Protein AF-A0A958H7D9-F1 (afdb_monomer)

Radius of gyration: 21.21 Å; Cα contacts (8 Å, |Δi|>4): 327; chains: 1; bounding box: 62×40×64 Å

Secondary structure (DSSP, 8-state):
------GGGS-S-----------------SSEEEEEE-PPPBTTB---HHHHHHTTS-TT---SS-EE-HHHHHHHHHHHHHTTTEEEEEEETTEEEEEEETTPPPEEEEEEE-SSEEEEEEEETTT--EEEEEEEE-GGGGG-SSHHHHHHHHHHSTTHHHHHHHHHHHHHHHHHHHHHHHTT--GGGEEEEEEEE-HHHHHHHTT---GGGGS--

Sequence (217 aa):
VRVHIPRESLLIGQRLQVEGDDGELQVDPLVRAFEVVVPPPALSDPRADLARVVAGLPETVQVGQVHAEPAVLDQLSPLARAENWRITTFFRREELVGVAPAGSHPLGYAVDLGTTKVAGYLVDLSTGGELARGGVLNAQIGYGEDVISRLAYAHRNPDGRRHLARMIQESLNELLGELVAEAGATRSQVVDVCIVGNTAMTHLLLELPIRQLAVAP

Mean predicted aligned error: 7.37 Å

Nearest PDB structures (foldseek):
  3zyy-assembly1_X  TM=7.169E-01  e=1.235E-17  Carboxydothermus hydrogenoformans
  4c1n-assembly2_K  TM=7.114E-01  e=2.627E-17  Carboxydothermus hydrogenoformans
  4iz9-assembly1_A-2  TM=6.223E-01  e=9.454E-03  Mycobacterium avium 104
  4ijn-assembly1_B  TM=5.703E-01  e=1.142E-02  Mycolicibacterium smegmatis MC2 155
  3vf6-assembly1_A  TM=5.398E-01  e=5.499E-02  Homo sapiens

Structure (mmCIF, N/CA/C/O backbone):
data_AF-A0A958H7D9-F1
#
_entry.id   AF-A0A958H7D9-F1
#
loop_
_atom_site.group_PDB
_atom_site.id
_atom_site.type_symbol
_atom_site.label_atom_id
_atom_site.label_alt_id
_atom_site.label_comp_id
_atom_site.label_asym_id
_atom_site.label_entity_id
_atom_site.label_seq_id
_atom_site.pdbx_PDB_ins_code
_atom_site.Cartn_x
_atom_site.Cartn_y
_atom_site.Cartn_z
_atom_site.occupancy
_atom_site.B_iso_or_equiv
_atom_site.auth_seq_id
_atom_site.auth_comp_id
_atom_site.auth_asym_id
_atom_site.auth_atom_id
_atom_site.pdbx_PDB_model_num
ATOM 1 N N . VAL A 1 1 ? 36.143 5.658 -16.796 1.00 41.28 1 VAL A N 1
ATOM 2 C CA . VAL A 1 1 ? 36.038 6.354 -15.492 1.00 41.28 1 VAL A CA 1
ATOM 3 C C . VAL A 1 1 ? 34.602 6.200 -15.016 1.00 41.28 1 VAL A C 1
ATOM 5 O O . VAL A 1 1 ? 33.713 6.623 -15.740 1.00 41.28 1 VAL A O 1
ATOM 8 N N . ARG A 1 2 ? 34.354 5.500 -13.902 1.00 32.97 2 ARG A N 1
ATOM 9 C CA . ARG A 1 2 ? 33.021 5.447 -13.275 1.00 32.97 2 ARG A CA 1
ATOM 10 C C . ARG A 1 2 ? 32.961 6.587 -12.267 1.00 32.97 2 ARG A C 1
ATOM 12 O O . ARG A 1 2 ? 33.801 6.633 -11.376 1.00 32.97 2 ARG A O 1
ATOM 19 N N . VAL A 1 3 ? 32.026 7.510 -12.450 1.00 46.16 3 VAL A N 1
ATOM 20 C CA . VAL A 1 3 ? 31.806 8.632 -11.534 1.00 46.16 3 VAL A CA 1
ATOM 21 C C . VAL A 1 3 ? 30.598 8.284 -10.675 1.00 46.16 3 VAL A C 1
ATOM 23 O O . VAL A 1 3 ? 29.532 7.987 -11.204 1.00 46.16 3 VAL A O 1
ATOM 26 N N . HIS A 1 4 ? 30.788 8.268 -9.359 1.00 51.56 4 HIS A N 1
ATOM 27 C CA . HIS A 1 4 ? 29.717 8.094 -8.386 1.00 51.56 4 HIS A CA 1
ATOM 28 C C . HIS A 1 4 ? 29.173 9.478 -8.027 1.00 51.56 4 HIS A C 1
ATOM 30 O O . HIS A 1 4 ? 29.913 10.293 -7.477 1.00 51.56 4 HIS A O 1
ATOM 36 N N . ILE A 1 5 ? 27.911 9.749 -8.359 1.00 52.56 5 ILE A N 1
ATOM 37 C CA . ILE A 1 5 ? 27.235 10.999 -7.995 1.00 52.56 5 ILE A CA 1
ATOM 38 C C . ILE A 1 5 ? 26.446 10.744 -6.700 1.00 52.56 5 ILE A C 1
ATOM 40 O O . ILE A 1 5 ? 25.560 9.889 -6.712 1.00 52.56 5 ILE A O 1
ATOM 44 N N . PRO A 1 6 ? 26.767 11.430 -5.587 1.00 54.50 6 PRO A N 1
ATOM 45 C CA . PRO A 1 6 ? 26.020 11.322 -4.334 1.00 54.50 6 PRO A CA 1
ATOM 46 C C . PRO A 1 6 ? 24.558 11.755 -4.508 1.00 54.50 6 PRO A C 1
ATOM 48 O O . PRO A 1 6 ? 24.280 12.688 -5.267 1.00 54.50 6 PRO A O 1
ATOM 51 N N . ARG A 1 7 ? 23.625 11.113 -3.790 1.00 49.75 7 ARG A N 1
ATOM 52 C CA . ARG A 1 7 ? 22.180 11.423 -3.854 1.00 49.75 7 ARG A CA 1
ATOM 53 C C . ARG A 1 7 ? 21.901 12.900 -3.549 1.00 49.75 7 ARG A C 1
ATOM 55 O O . ARG A 1 7 ? 21.028 13.485 -4.178 1.00 49.75 7 ARG A O 1
ATOM 62 N N . GLU A 1 8 ? 22.690 13.525 -2.673 1.00 48.59 8 GLU A N 1
ATOM 63 C CA . GLU A 1 8 ? 22.538 14.933 -2.280 1.00 48.59 8 GLU A CA 1
ATOM 64 C C . GLU A 1 8 ? 22.976 15.920 -3.380 1.00 48.59 8 GLU A C 1
ATOM 66 O O . GLU A 1 8 ? 22.637 17.099 -3.331 1.00 48.59 8 GLU A O 1
ATOM 71 N N . SER A 1 9 ? 23.732 15.454 -4.383 1.00 45.03 9 SER A N 1
ATOM 72 C CA . SER A 1 9 ? 24.185 16.275 -5.518 1.00 45.03 9 SER A CA 1
ATOM 73 C C . SER A 1 9 ? 23.133 16.405 -6.626 1.00 45.03 9 SER A C 1
ATOM 75 O O . SER A 1 9 ? 23.302 17.204 -7.549 1.00 45.03 9 SER A O 1
ATOM 77 N N . LEU A 1 10 ? 22.035 15.649 -6.544 1.00 52.00 10 LEU A N 1
ATOM 78 C CA . LEU A 1 10 ? 20.856 15.818 -7.389 1.00 52.00 10 LEU A CA 1
ATOM 79 C C . LEU A 1 10 ? 20.018 16.965 -6.814 1.00 52.00 10 LEU A C 1
ATOM 81 O O . LEU A 1 10 ? 19.049 16.740 -6.097 1.00 52.00 10 LEU A O 1
ATOM 85 N N . LEU A 1 11 ? 20.442 18.202 -7.083 1.00 41.62 11 LEU A N 1
ATOM 86 C CA . LEU A 1 11 ? 19.758 19.424 -6.656 1.00 41.62 11 LEU A CA 1
ATOM 87 C C . LEU A 1 11 ? 18.235 19.329 -6.860 1.00 41.62 11 LEU A C 1
ATOM 89 O O . LEU A 1 11 ? 17.730 19.254 -7.982 1.00 41.62 11 LEU A O 1
ATOM 93 N N . ILE A 1 12 ? 17.535 19.358 -5.727 1.00 45.38 12 ILE A N 1
ATOM 94 C CA . ILE A 1 12 ? 16.093 19.526 -5.570 1.00 45.38 12 ILE A CA 1
ATOM 95 C C . ILE A 1 12 ? 15.687 20.869 -6.190 1.00 45.38 12 ILE A C 1
ATOM 97 O O . ILE A 1 12 ? 16.257 21.908 -5.857 1.00 45.38 12 ILE A O 1
ATOM 101 N N . GLY A 1 13 ? 14.679 20.842 -7.067 1.00 41.88 13 GLY A N 1
ATOM 102 C CA . GLY A 1 13 ? 14.006 22.049 -7.553 1.00 41.88 13 GLY A CA 1
ATOM 103 C C . GLY A 1 13 ? 13.824 22.142 -9.067 1.00 41.88 13 GLY A C 1
ATOM 104 O O . GLY A 1 13 ? 14.192 23.145 -9.668 1.00 41.88 13 GLY A O 1
ATOM 105 N N . GLN A 1 14 ? 13.204 21.150 -9.707 1.00 37.56 14 GLN A N 1
ATOM 106 C CA . GLN A 1 14 ? 12.489 21.411 -10.959 1.00 37.56 14 GLN A CA 1
ATOM 107 C C . GLN A 1 14 ? 11.009 21.140 -10.732 1.00 37.56 14 GLN A C 1
ATOM 109 O O . GLN A 1 14 ? 10.617 19.992 -10.529 1.00 37.56 14 GLN A O 1
ATOM 114 N N . ARG A 1 15 ? 10.217 22.222 -10.762 1.00 39.59 15 ARG A N 1
ATOM 115 C CA . ARG A 1 15 ? 8.753 22.203 -10.833 1.00 39.59 15 ARG A CA 1
ATOM 116 C C . ARG A 1 15 ? 8.334 21.204 -11.910 1.00 39.59 15 ARG A C 1
ATOM 118 O O . ARG A 1 15 ? 8.441 21.487 -13.100 1.00 39.59 15 ARG A O 1
ATOM 125 N N . LEU A 1 16 ? 7.872 20.033 -11.488 1.00 45.66 16 LEU A N 1
ATOM 126 C CA . LEU A 1 16 ? 6.912 19.287 -12.285 1.00 45.66 16 LEU A CA 1
ATOM 127 C C . LEU A 1 16 ? 5.696 20.214 -12.456 1.00 45.66 16 LEU A C 1
ATOM 129 O O . LEU A 1 16 ? 5.355 20.970 -11.542 1.00 45.66 16 LEU A O 1
ATOM 133 N N . GLN A 1 17 ? 5.069 20.216 -13.627 1.00 45.69 17 GLN A N 1
ATOM 134 C CA . GLN A 1 17 ? 3.758 20.837 -13.765 1.00 45.69 17 GLN A CA 1
ATOM 135 C C . GLN A 1 17 ? 2.768 19.892 -13.077 1.00 45.69 17 GLN A C 1
ATOM 137 O O . GLN A 1 17 ? 2.324 18.918 -13.670 1.00 45.69 17 GLN A O 1
ATOM 142 N N . VAL A 1 18 ? 2.548 20.122 -11.780 1.00 48.78 18 VAL A N 1
ATOM 143 C CA . VAL A 1 18 ? 1.678 19.315 -10.902 1.00 48.78 18 VAL A CA 1
ATOM 144 C C . VAL A 1 18 ? 0.402 20.078 -10.530 1.00 48.78 18 VAL A C 1
ATOM 146 O O . VAL A 1 18 ? -0.232 19.796 -9.519 1.00 48.78 18 VAL A O 1
ATOM 149 N N . GLU A 1 19 ? 0.064 21.104 -11.307 1.00 47.09 19 GLU A N 1
ATOM 150 C CA . GLU A 1 19 ? -1.209 21.811 -11.197 1.00 47.09 19 GLU A CA 1
ATOM 151 C C . GLU A 1 19 ? -2.185 21.129 -12.162 1.00 47.09 19 GLU A C 1
ATOM 153 O O . GLU A 1 19 ? -2.095 21.303 -13.380 1.00 47.09 19 GLU A O 1
ATOM 158 N N . GLY A 1 20 ? -3.045 20.279 -11.603 1.00 54.28 20 GLY A N 1
ATOM 159 C CA . GLY A 1 20 ? -4.291 19.844 -12.222 1.00 54.28 20 GLY A CA 1
ATOM 160 C C . GLY A 1 20 ? -5.434 20.716 -11.705 1.00 54.28 20 GLY A C 1
ATOM 161 O O . GLY A 1 20 ? -5.333 21.294 -10.626 1.00 54.28 20 GLY A O 1
ATOM 162 N N . ASP A 1 21 ? -6.493 20.856 -12.496 1.00 52.84 21 ASP A N 1
ATOM 163 C CA . ASP A 1 21 ? -7.726 21.498 -12.041 1.00 52.84 21 ASP A CA 1
ATOM 164 C C . ASP A 1 21 ? -8.483 20.498 -11.155 1.00 52.84 21 ASP A C 1
ATOM 166 O O . ASP A 1 21 ? -9.118 19.568 -11.659 1.00 52.84 21 ASP A O 1
ATOM 170 N N . ASP A 1 22 ? -8.354 20.655 -9.837 1.00 56.06 22 ASP A N 1
ATOM 171 C CA . ASP A 1 22 ? -9.031 19.838 -8.826 1.00 56.06 22 ASP A CA 1
ATOM 172 C C . ASP A 1 22 ? -10.496 20.290 -8.693 1.00 56.06 22 ASP A C 1
ATOM 174 O O . ASP A 1 22 ? -10.930 20.784 -7.649 1.00 56.06 22 ASP A O 1
ATOM 178 N N . GLY A 1 23 ? -11.269 20.177 -9.780 1.00 58.59 23 GLY A N 1
ATOM 179 C CA . GLY A 1 23 ? -12.720 20.375 -9.734 1.00 58.59 23 GLY A CA 1
ATOM 180 C C . GLY A 1 23 ? -13.370 19.502 -8.648 1.00 58.59 23 GLY A C 1
ATOM 181 O O . GLY A 1 23 ? -12.753 18.564 -8.147 1.00 58.59 23 GLY A O 1
ATOM 182 N N . GLU A 1 24 ? -14.625 19.780 -8.272 1.00 59.78 24 GLU A N 1
ATOM 183 C CA . GLU A 1 24 ? -15.315 19.000 -7.229 1.00 59.78 24 GLU A CA 1
ATOM 184 C C . GLU A 1 24 ? -15.351 17.499 -7.577 1.00 59.78 24 GLU A C 1
ATOM 186 O O . GLU A 1 24 ? -16.136 17.045 -8.415 1.00 59.78 24 GLU A O 1
ATOM 191 N N . LEU A 1 25 ? -14.486 16.720 -6.923 1.00 69.25 25 LEU A N 1
ATOM 192 C CA . LEU A 1 25 ? -14.403 15.279 -7.100 1.00 69.25 25 LEU A CA 1
ATOM 193 C C . LEU A 1 25 ? -15.465 14.615 -6.216 1.00 69.25 25 LEU A C 1
ATOM 195 O O . LEU A 1 25 ? -15.400 14.681 -4.989 1.00 69.25 25 LEU A O 1
ATOM 199 N N . GLN A 1 26 ? -16.446 13.949 -6.825 1.00 77.00 26 GLN A N 1
ATOM 200 C CA . GLN A 1 26 ? -17.332 13.062 -6.072 1.00 77.00 26 GLN A CA 1
ATOM 201 C C . GLN A 1 26 ? -16.569 11.786 -5.716 1.00 77.00 26 GLN A C 1
ATOM 203 O O . GLN A 1 26 ? -16.251 10.975 -6.585 1.00 77.00 26 GLN A O 1
ATOM 208 N N . VAL A 1 27 ? -16.258 11.630 -4.433 1.00 81.44 27 VAL A N 1
ATOM 209 C CA . VAL A 1 27 ? -15.475 10.502 -3.927 1.00 81.44 27 VAL A CA 1
ATOM 210 C C . VAL A 1 27 ? -16.400 9.309 -3.683 1.00 81.44 27 VAL A C 1
ATOM 212 O O . VAL A 1 27 ? -17.299 9.374 -2.847 1.00 81.44 27 VAL A O 1
ATOM 215 N N . ASP A 1 28 ? -16.169 8.212 -4.404 1.00 84.19 28 ASP A N 1
ATOM 216 C CA . ASP A 1 28 ? -16.794 6.902 -4.168 1.00 84.19 28 ASP A CA 1
ATOM 217 C C . ASP A 1 28 ? -15.685 5.862 -3.939 1.00 84.19 28 ASP A C 1
ATOM 219 O O . ASP A 1 28 ? -15.265 5.167 -4.872 1.00 84.19 28 ASP A O 1
ATOM 223 N N . PRO A 1 29 ? -15.096 5.820 -2.729 1.00 82.69 29 PRO A N 1
ATOM 224 C CA . PRO A 1 29 ? -13.919 5.009 -2.486 1.00 82.69 29 PRO A CA 1
ATOM 225 C C . PRO A 1 29 ? -14.284 3.526 -2.425 1.00 82.69 29 PRO A C 1
ATOM 227 O O . PRO A 1 29 ? -15.219 3.104 -1.739 1.00 82.69 29 PRO A O 1
ATOM 230 N N . LEU A 1 30 ? -13.481 2.705 -3.105 1.00 86.81 30 LEU A N 1
ATOM 231 C CA . LEU A 1 30 ? -13.650 1.251 -3.125 1.00 86.81 30 LEU A CA 1
ATOM 232 C C . LEU A 1 30 ? -13.478 0.624 -1.728 1.00 86.81 30 LEU A C 1
ATOM 234 O O . LEU A 1 30 ? -14.072 -0.420 -1.435 1.00 86.81 30 LEU A O 1
ATOM 238 N N . VAL A 1 31 ? -12.669 1.264 -0.880 1.00 93.56 31 VAL A N 1
ATOM 239 C CA . VAL A 1 31 ? -12.398 0.859 0.499 1.00 93.56 31 VAL A CA 1
ATOM 240 C C . VAL A 1 31 ? -13.170 1.754 1.463 1.00 93.56 31 VAL A C 1
ATOM 242 O O . VAL A 1 31 ? -13.086 2.977 1.390 1.00 93.56 31 VAL A O 1
ATOM 245 N N . ARG A 1 32 ? -13.894 1.144 2.404 1.00 91.94 32 ARG A N 1
ATOM 246 C CA . ARG A 1 32 ? -14.625 1.848 3.466 1.00 91.94 32 ARG A CA 1
ATOM 247 C C . ARG A 1 32 ? -13.998 1.580 4.823 1.00 91.94 32 ARG A C 1
ATOM 249 O O . ARG A 1 32 ? -13.582 0.457 5.102 1.00 91.94 32 ARG A O 1
ATOM 256 N N . ALA A 1 33 ? -13.968 2.605 5.667 1.00 94.56 33 ALA A N 1
ATOM 257 C CA . ALA A 1 33 ? -13.480 2.506 7.033 1.00 94.56 33 ALA A CA 1
ATOM 258 C C . ALA A 1 33 ? -14.634 2.312 8.023 1.00 94.56 33 ALA A C 1
ATOM 260 O O . ALA A 1 33 ? -15.653 2.998 7.940 1.00 94.56 33 ALA A O 1
ATOM 261 N N . PHE A 1 34 ? -14.444 1.413 8.986 1.00 95.06 34 PHE A N 1
ATOM 262 C CA . PHE A 1 34 ? -15.359 1.201 10.103 1.00 95.06 34 PHE A CA 1
ATOM 263 C C . PHE A 1 34 ? -14.578 1.195 11.413 1.00 95.06 34 PHE A C 1
ATOM 265 O O . PHE A 1 34 ? -13.645 0.404 11.578 1.00 95.06 34 PHE A O 1
ATOM 272 N N . GLU A 1 35 ? -14.968 2.053 12.354 1.00 95.81 35 GLU A N 1
ATOM 273 C CA . GLU A 1 35 ? -14.522 1.917 13.740 1.00 95.81 35 GLU A CA 1
ATOM 274 C C . GLU A 1 35 ? -15.182 0.689 14.368 1.00 95.81 35 GLU A C 1
ATOM 276 O O . GLU A 1 35 ? -16.401 0.521 14.316 1.00 95.81 35 GLU A O 1
ATOM 281 N N . VAL A 1 36 ? -14.362 -0.161 14.978 1.00 96.25 36 VAL A N 1
ATOM 282 C CA . VAL A 1 36 ? -14.784 -1.382 15.657 1.00 96.25 36 VAL A CA 1
ATOM 283 C C . VAL A 1 36 ? -14.334 -1.307 17.108 1.00 96.25 36 VAL A C 1
ATOM 285 O O . VAL A 1 36 ? -13.149 -1.130 17.400 1.00 96.25 36 VAL A O 1
ATOM 288 N N . VAL A 1 37 ? -15.297 -1.460 18.017 1.00 96.50 37 VAL A N 1
ATOM 289 C CA . VAL A 1 37 ? -15.074 -1.505 19.466 1.00 96.50 37 VAL A CA 1
ATOM 290 C C . VAL A 1 37 ? -15.681 -2.791 20.001 1.00 96.50 37 VAL A C 1
ATOM 292 O O . VAL A 1 37 ? -16.901 -2.948 20.017 1.00 96.50 37 VAL A O 1
ATOM 295 N N . VAL A 1 38 ? -14.835 -3.725 20.431 1.00 95.50 38 VAL A N 1
ATOM 296 C CA . VAL A 1 38 ? -15.278 -5.058 20.870 1.00 95.50 38 VAL A CA 1
ATOM 297 C C . VAL A 1 38 ? -14.623 -5.476 22.184 1.00 95.50 38 VAL A C 1
ATOM 299 O O . VAL A 1 38 ? -13.514 -5.043 22.483 1.00 95.50 38 VAL A O 1
ATOM 302 N N . PRO A 1 39 ? -15.267 -6.332 22.998 1.00 95.00 39 PRO A N 1
ATOM 303 C CA . PRO A 1 39 ? -14.644 -6.841 24.214 1.00 95.00 39 PRO A CA 1
ATOM 304 C C . PRO A 1 39 ? -13.400 -7.692 23.907 1.00 95.00 39 PRO A C 1
ATOM 306 O O . PRO A 1 39 ? -13.438 -8.483 22.956 1.00 95.00 39 PRO A O 1
ATOM 309 N N . PRO A 1 40 ? -12.337 -7.618 24.731 1.00 94.75 40 PRO A N 1
ATOM 310 C CA . PRO A 1 40 ? -11.162 -8.471 24.577 1.00 94.75 40 PRO A CA 1
ATOM 311 C C . PRO A 1 40 ? -11.508 -9.966 24.713 1.00 94.75 40 PRO A C 1
ATOM 313 O O . PRO A 1 40 ? -12.536 -10.317 25.299 1.00 94.75 40 PRO A O 1
ATOM 316 N N . PRO A 1 41 ? -10.658 -10.870 24.190 1.00 94.94 41 PRO A N 1
ATOM 317 C CA . PRO A 1 41 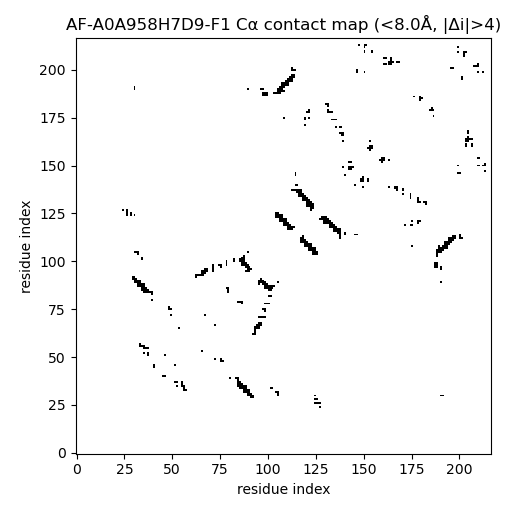? -10.884 -12.305 24.260 1.00 94.94 41 PRO A CA 1
ATOM 318 C C . PRO A 1 41 ? -10.914 -12.784 25.710 1.00 94.94 41 PRO A C 1
ATOM 320 O O . PRO A 1 41 ? -10.084 -12.397 26.533 1.00 94.94 41 PRO A O 1
ATOM 323 N N . ALA A 1 42 ? -11.867 -13.664 26.000 1.00 94.69 42 ALA A N 1
ATOM 324 C CA . ALA A 1 42 ? -12.080 -14.247 27.316 1.00 94.69 42 ALA A CA 1
ATOM 325 C C . ALA A 1 42 ? -12.418 -15.735 27.179 1.00 94.69 42 ALA A C 1
ATOM 327 O O . ALA A 1 42 ? -12.839 -16.186 26.118 1.00 94.69 42 ALA A O 1
ATOM 328 N N . LEU A 1 43 ? -12.295 -16.507 28.263 1.00 95.44 43 LEU A N 1
ATOM 329 C CA . LEU A 1 43 ? -12.682 -17.928 28.257 1.00 95.44 43 LEU A CA 1
ATOM 330 C C . LEU A 1 43 ? -14.164 -18.138 27.905 1.00 95.44 43 LEU A C 1
ATOM 332 O O . LEU A 1 43 ? -14.513 -19.141 27.293 1.00 95.44 43 LEU A O 1
ATOM 336 N N . SER A 1 44 ? -15.025 -17.184 28.269 1.00 96.25 44 SER A N 1
ATOM 337 C CA . SER A 1 44 ? -16.447 -17.169 27.909 1.00 96.25 44 SER A CA 1
ATOM 338 C C . SER A 1 44 ? -16.706 -16.823 26.440 1.00 96.25 44 SER A C 1
ATOM 340 O O . SER A 1 44 ? -17.815 -17.030 25.956 1.00 96.25 44 SER A O 1
ATOM 342 N N . ASP A 1 45 ? -15.706 -16.293 25.735 1.00 94.56 45 ASP A N 1
ATOM 343 C CA . ASP A 1 45 ? -15.795 -15.879 24.340 1.00 94.56 45 ASP A CA 1
ATOM 344 C C . ASP A 1 45 ? -14.471 -16.151 23.591 1.00 94.56 45 ASP A C 1
ATOM 346 O O . ASP A 1 45 ? -13.679 -15.227 23.348 1.00 94.56 45 ASP A O 1
ATOM 350 N N . PRO A 1 46 ? -14.224 -17.418 23.204 1.00 93.88 46 PRO A N 1
ATOM 351 C CA . PRO A 1 46 ? -12.990 -17.849 22.552 1.00 93.88 46 PRO A CA 1
ATOM 352 C C . PRO A 1 46 ? -12.989 -17.597 21.033 1.00 93.88 46 PRO A C 1
ATOM 354 O O . PRO A 1 46 ? -12.257 -18.259 20.296 1.00 93.88 46 PRO A O 1
ATOM 357 N N . ARG A 1 47 ? -13.828 -16.681 20.527 1.00 95.50 47 ARG A N 1
ATOM 358 C CA . ARG A 1 47 ? -13.876 -16.355 19.094 1.00 95.50 47 ARG A CA 1
ATOM 359 C C . ARG A 1 47 ? -12.524 -15.850 18.592 1.00 95.50 47 ARG A C 1
ATOM 361 O O . ARG A 1 47 ? -11.868 -15.048 19.262 1.00 95.50 47 ARG A O 1
ATOM 368 N N . ALA A 1 48 ? -12.177 -16.277 17.378 1.00 95.38 48 ALA A N 1
ATOM 369 C CA . ALA A 1 48 ? -11.018 -15.793 16.638 1.00 95.38 48 ALA A CA 1
ATOM 370 C C . ALA A 1 48 ? -11.104 -14.282 16.360 1.00 95.38 48 ALA A C 1
ATOM 372 O O . ALA A 1 48 ? -12.199 -13.732 16.229 1.00 95.38 48 ALA A O 1
ATOM 373 N N . ASP A 1 49 ? -9.947 -13.633 16.212 1.00 96.81 49 ASP A N 1
ATOM 374 C CA . ASP A 1 49 ? -9.834 -12.175 16.085 1.00 96.81 49 ASP A CA 1
ATOM 375 C C . ASP A 1 49 ? -10.654 -11.615 14.907 1.00 96.81 49 ASP A C 1
ATOM 377 O O . ASP A 1 49 ? -11.409 -10.663 15.095 1.00 96.81 49 ASP A O 1
ATOM 381 N N . LEU A 1 50 ? -10.606 -12.247 13.725 1.00 96.19 50 LEU A N 1
ATOM 382 C CA . LEU A 1 50 ? -11.409 -11.821 12.568 1.00 96.19 50 LEU A CA 1
ATOM 383 C C . LEU A 1 50 ? -12.916 -11.928 12.845 1.00 96.19 50 LEU A C 1
ATOM 385 O O . LEU A 1 50 ? -13.662 -10.990 12.587 1.00 96.19 50 LEU A O 1
ATOM 389 N N . ALA A 1 51 ? -13.371 -13.043 13.423 1.00 95.12 51 ALA A N 1
ATOM 390 C CA . ALA A 1 51 ? -14.781 -13.224 13.770 1.00 95.12 51 ALA A CA 1
ATOM 391 C C . ALA A 1 51 ? -15.246 -12.203 14.821 1.00 95.12 51 ALA A C 1
ATOM 393 O O . ALA A 1 51 ? -16.397 -11.765 14.801 1.00 95.12 51 ALA A O 1
ATOM 394 N N . ARG A 1 52 ? -14.349 -11.805 15.729 1.00 95.56 52 ARG A N 1
ATOM 395 C CA . ARG A 1 52 ? -14.615 -10.760 16.716 1.00 95.56 52 ARG A CA 1
ATOM 396 C C . ARG A 1 52 ? -14.753 -9.388 16.060 1.00 95.56 52 ARG A C 1
ATOM 398 O O . ARG A 1 52 ? -15.694 -8.680 16.393 1.00 95.56 52 ARG A O 1
ATOM 405 N N . VAL A 1 53 ? -13.878 -9.052 15.110 1.00 95.81 53 VAL A N 1
ATOM 406 C CA . VAL A 1 53 ? -13.978 -7.820 14.311 1.00 95.81 53 VAL A CA 1
ATOM 407 C C . VAL A 1 53 ? -15.299 -7.761 13.552 1.00 95.81 53 VAL A C 1
ATOM 409 O O . VAL A 1 53 ? -16.010 -6.768 13.652 1.00 95.81 53 VAL A O 1
ATOM 412 N N . VAL A 1 54 ? -15.662 -8.839 12.852 1.00 94.75 54 VAL A N 1
ATOM 413 C CA . VAL A 1 54 ? -16.915 -8.913 12.083 1.00 94.75 54 VAL A CA 1
ATOM 414 C C . VAL A 1 54 ? -18.131 -8.713 12.984 1.00 94.75 54 VAL A C 1
ATOM 416 O O . VAL A 1 54 ? -19.048 -7.984 12.626 1.00 94.75 54 VAL A O 1
ATOM 419 N N . ALA A 1 55 ? -18.120 -9.297 14.183 1.00 93.00 55 ALA A N 1
ATOM 420 C CA . ALA A 1 55 ? -19.195 -9.117 15.156 1.00 93.00 55 ALA A CA 1
ATOM 421 C C . ALA A 1 55 ? -19.286 -7.694 15.741 1.00 93.00 55 ALA A C 1
ATOM 423 O O . ALA A 1 55 ? -20.273 -7.387 16.403 1.00 93.00 55 ALA A O 1
ATOM 424 N N . GLY A 1 56 ? -18.260 -6.861 15.551 1.00 93.62 56 GLY A N 1
ATOM 425 C CA . GLY A 1 56 ? -18.233 -5.464 15.980 1.00 93.62 56 GLY A CA 1
ATOM 426 C C . GLY A 1 56 ? -18.533 -4.456 14.873 1.00 93.62 56 GLY A C 1
ATOM 427 O O . GLY A 1 56 ? -18.465 -3.257 15.134 1.00 93.62 56 GLY A O 1
ATOM 428 N N . LEU A 1 57 ? -18.833 -4.913 13.652 1.00 93.62 57 LEU A N 1
ATOM 429 C CA . LEU A 1 57 ? -19.254 -4.030 12.568 1.00 93.62 57 LEU A CA 1
ATOM 430 C C . LEU A 1 57 ? -20.645 -3.431 12.853 1.00 93.62 57 LEU A C 1
ATOM 432 O O . LEU A 1 57 ? -21.467 -4.079 13.508 1.00 93.62 57 LEU A O 1
ATOM 436 N N . PRO A 1 58 ? -20.944 -2.216 12.353 1.00 89.06 58 PRO A N 1
ATOM 437 C CA . PRO A 1 58 ? -22.275 -1.628 12.486 1.00 89.06 58 PRO A CA 1
ATOM 438 C C . PRO A 1 58 ? -23.359 -2.529 11.879 1.00 89.06 58 PRO A C 1
ATOM 440 O O . PRO A 1 58 ? -23.158 -3.089 10.806 1.00 89.06 58 PRO A O 1
ATOM 443 N N . GLU A 1 59 ? -24.545 -2.604 12.493 1.00 85.25 59 GLU A N 1
ATOM 444 C CA . GLU A 1 59 ? -25.661 -3.441 11.998 1.00 85.25 59 GLU A CA 1
ATOM 445 C C . GLU A 1 59 ? -26.117 -3.082 10.571 1.00 85.25 59 GLU A C 1
ATOM 447 O O . GLU A 1 59 ? -26.674 -3.911 9.852 1.00 85.25 59 GLU A O 1
ATOM 452 N N . THR A 1 60 ? -25.871 -1.841 10.146 1.00 83.50 60 THR A N 1
ATOM 453 C CA . THR A 1 60 ? -26.147 -1.356 8.786 1.00 83.50 60 THR A CA 1
ATOM 454 C C . THR A 1 60 ? -25.215 -1.959 7.734 1.00 83.50 60 THR A C 1
ATOM 456 O O . THR A 1 60 ? -25.516 -1.903 6.541 1.00 83.50 60 THR A O 1
ATOM 459 N N . VAL A 1 61 ? -24.091 -2.537 8.158 1.00 83.06 61 VAL A N 1
ATOM 460 C CA . VAL A 1 61 ? -23.082 -3.150 7.300 1.00 83.06 61 VAL A CA 1
ATOM 461 C C . VAL A 1 61 ? -23.350 -4.648 7.240 1.00 83.06 61 VAL A C 1
ATOM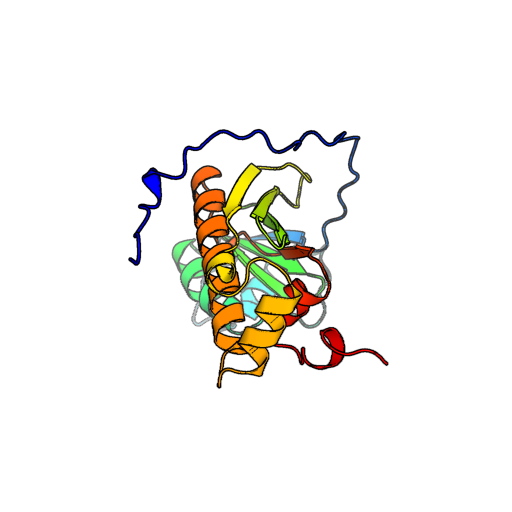 463 O O . VAL A 1 61 ? -22.892 -5.429 8.070 1.00 83.06 61 VAL A O 1
ATOM 466 N N . GLN A 1 62 ? -24.106 -5.062 6.227 1.00 77.44 62 GLN A N 1
ATOM 467 C CA . GLN A 1 62 ? -24.284 -6.477 5.921 1.00 77.44 62 GLN A CA 1
ATOM 468 C C . GLN A 1 62 ? -23.090 -6.970 5.108 1.00 77.44 62 GLN A C 1
ATOM 470 O O . GLN A 1 62 ? -22.997 -6.724 3.906 1.00 77.44 62 GLN A O 1
ATOM 475 N N . VAL A 1 63 ? -22.173 -7.663 5.775 1.00 79.38 63 VAL A N 1
ATOM 476 C CA . VAL A 1 63 ? -21.111 -8.434 5.125 1.00 79.38 63 VAL A CA 1
ATOM 477 C C . VAL A 1 63 ? -21.493 -9.908 5.125 1.00 79.38 63 VAL A C 1
ATOM 479 O O . VAL A 1 63 ? -21.986 -10.423 6.130 1.00 79.38 63 VAL A O 1
ATOM 482 N N . GLY A 1 64 ? -21.294 -10.583 3.993 1.00 83.19 64 GLY A N 1
ATOM 483 C CA . GLY A 1 64 ? -21.389 -12.033 3.914 1.00 83.19 64 GLY A CA 1
ATOM 484 C C . GLY A 1 64 ? -20.187 -12.695 4.583 1.00 83.19 64 GLY A C 1
ATOM 485 O O . GLY A 1 64 ? -19.823 -12.399 5.724 1.00 83.19 64 GLY A O 1
ATOM 486 N N . GLN A 1 65 ? -19.548 -13.623 3.879 1.00 88.81 65 GLN A N 1
ATOM 487 C CA . GLN A 1 65 ? -18.373 -14.296 4.417 1.00 88.81 65 GLN A CA 1
ATOM 488 C C . GLN A 1 65 ? -17.136 -13.403 4.278 1.00 88.81 65 GLN A C 1
ATOM 490 O O . GLN A 1 65 ? -16.545 -13.296 3.204 1.00 88.81 65 GLN A O 1
ATOM 495 N N . VAL A 1 66 ? -16.718 -12.798 5.392 1.00 94.31 66 VAL A N 1
ATOM 496 C CA . VAL A 1 66 ? -15.512 -11.967 5.414 1.00 94.31 66 VAL A CA 1
ATOM 497 C C . VAL A 1 66 ? -14.253 -12.816 5.274 1.00 94.31 66 VAL A C 1
ATOM 499 O O . VAL A 1 66 ? -14.073 -13.811 5.981 1.00 94.31 66 VAL A O 1
ATOM 502 N N . HIS A 1 67 ? -13.360 -12.380 4.392 1.00 94.25 67 HIS A N 1
ATOM 503 C CA . HIS A 1 67 ? -12.020 -12.934 4.224 1.00 94.25 67 HIS A CA 1
ATOM 504 C C . HIS A 1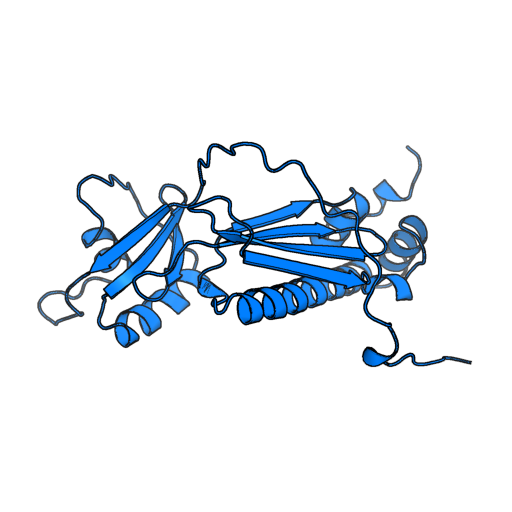 67 ? -10.958 -11.844 4.385 1.00 94.25 67 HIS A C 1
ATOM 506 O O . HIS A 1 67 ? -11.245 -10.654 4.292 1.00 94.25 67 HIS A O 1
ATOM 512 N N . ALA A 1 68 ? -9.729 -12.262 4.672 1.00 96.06 68 ALA A N 1
ATOM 513 C CA . ALA A 1 68 ? -8.578 -11.383 4.812 1.00 96.06 68 ALA A CA 1
ATOM 514 C C . ALA A 1 68 ? -7.328 -12.139 4.363 1.00 96.06 68 ALA A C 1
ATOM 516 O O . ALA A 1 68 ? -7.209 -13.345 4.607 1.00 96.06 68 ALA A O 1
ATOM 517 N N . GLU A 1 69 ? -6.387 -11.439 3.737 1.00 95.31 69 GLU A N 1
ATOM 518 C CA . GLU A 1 69 ? -5.084 -12.022 3.440 1.00 95.31 69 GLU A CA 1
ATOM 519 C C . GLU A 1 69 ? -4.286 -12.271 4.733 1.00 95.31 69 GLU A C 1
ATOM 521 O O . GLU A 1 69 ? -4.423 -11.512 5.699 1.00 95.31 69 GLU A O 1
ATOM 526 N N . PRO A 1 70 ? -3.401 -13.288 4.771 1.00 95.62 70 PRO A N 1
ATOM 527 C CA . PRO A 1 70 ? -2.574 -13.569 5.945 1.00 95.62 70 PRO A CA 1
ATOM 528 C C . PRO A 1 70 ? -1.809 -12.346 6.469 1.00 95.62 70 PRO A C 1
ATOM 530 O O . PRO A 1 70 ? -1.768 -12.128 7.673 1.00 95.62 70 PRO A O 1
ATOM 533 N N . ALA A 1 71 ? -1.299 -11.491 5.577 1.00 93.19 71 ALA A N 1
ATOM 534 C CA . ALA A 1 71 ? -0.579 -10.275 5.957 1.00 93.19 71 ALA A CA 1
ATOM 535 C C . ALA A 1 71 ? -1.445 -9.262 6.731 1.00 93.19 71 ALA A C 1
ATOM 537 O O . ALA A 1 71 ? -0.924 -8.510 7.556 1.00 93.19 71 ALA A O 1
ATOM 538 N N . VAL A 1 72 ? -2.760 -9.231 6.489 1.00 95.88 72 VAL A N 1
ATOM 539 C CA . VAL A 1 72 ? -3.703 -8.387 7.240 1.00 95.88 72 VAL A CA 1
ATOM 540 C C . VAL A 1 72 ? -4.011 -9.020 8.596 1.00 95.88 72 VAL A C 1
ATOM 542 O O . VAL A 1 72 ? -4.063 -8.322 9.608 1.00 95.88 72 VAL A O 1
ATOM 545 N N . LEU A 1 73 ? -4.160 -10.347 8.648 1.00 95.88 73 LEU A N 1
ATOM 546 C CA . LEU A 1 73 ? -4.382 -11.080 9.899 1.00 95.88 73 LEU A CA 1
ATOM 547 C C . LEU A 1 73 ? -3.186 -10.974 10.856 1.00 95.88 73 LEU A C 1
ATOM 549 O O . LEU A 1 73 ? -3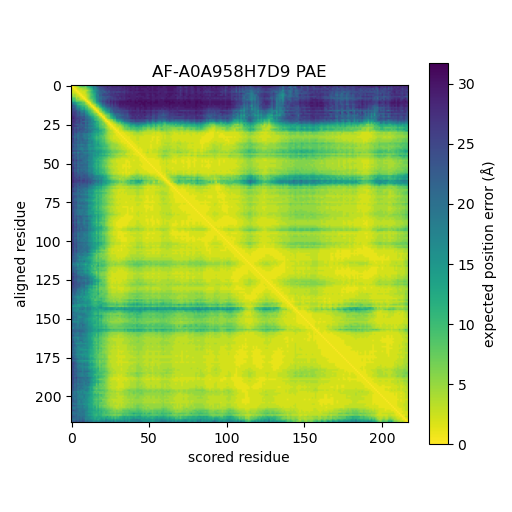.383 -10.788 12.060 1.00 95.88 73 LEU A O 1
ATOM 553 N N . ASP A 1 74 ? -1.968 -11.022 10.313 1.00 95.31 74 ASP A N 1
ATOM 554 C CA . ASP A 1 74 ? -0.720 -10.830 11.056 1.00 95.31 74 ASP A CA 1
ATOM 555 C C . ASP A 1 74 ? -0.651 -9.442 11.715 1.00 95.31 74 ASP A C 1
ATOM 557 O O . ASP A 1 74 ? -0.097 -9.303 12.804 1.00 95.31 74 ASP A O 1
ATOM 561 N N . GLN A 1 75 ? -1.253 -8.421 11.095 1.00 95.12 75 GLN A N 1
ATOM 562 C CA . GLN A 1 75 ? -1.348 -7.064 11.648 1.00 95.12 75 GLN A CA 1
ATOM 563 C C . GLN A 1 75 ? -2.511 -6.911 12.637 1.00 95.12 75 GLN A C 1
ATOM 565 O O . GLN A 1 75 ? -2.363 -6.249 13.665 1.00 95.12 75 GLN A O 1
ATOM 570 N N . LEU A 1 76 ? -3.658 -7.542 12.358 1.00 96.69 76 LEU A N 1
ATOM 571 C CA . LEU A 1 76 ? -4.875 -7.451 13.170 1.00 96.69 76 LEU A CA 1
ATOM 572 C C . LEU A 1 76 ? -4.639 -7.848 14.624 1.00 96.69 76 LEU A C 1
ATOM 574 O O . LEU A 1 76 ? -4.979 -7.093 15.534 1.00 96.69 76 LEU A O 1
ATOM 578 N N . SER A 1 77 ? -4.072 -9.029 14.848 1.00 95.38 77 SER A N 1
ATOM 579 C CA . SER A 1 77 ? -3.929 -9.595 16.191 1.00 95.38 77 SER A CA 1
ATOM 580 C C . SER A 1 77 ? -3.107 -8.719 17.157 1.00 95.38 77 SER A C 1
ATOM 582 O O . SER A 1 77 ? -3.612 -8.406 18.247 1.00 95.38 77 SER A O 1
ATOM 584 N N . PRO A 1 78 ? -1.872 -8.292 16.816 1.00 96.75 78 PRO A N 1
ATOM 585 C CA . PRO A 1 78 ? -1.086 -7.428 17.691 1.00 96.75 78 PRO A CA 1
ATOM 586 C C . PRO A 1 78 ? -1.698 -6.031 17.833 1.00 96.75 78 PRO A C 1
ATOM 588 O O . PRO A 1 78 ? -1.761 -5.522 18.953 1.00 96.75 78 PRO A O 1
ATOM 591 N N . LEU A 1 79 ? -2.200 -5.434 16.745 1.00 96.69 79 LEU A N 1
ATOM 592 C CA . LEU A 1 79 ? -2.774 -4.089 16.780 1.00 96.69 79 LEU A CA 1
ATOM 593 C C . LEU A 1 79 ? -4.033 -4.029 17.651 1.00 96.69 79 LEU A C 1
ATOM 595 O O . LEU A 1 79 ? -4.133 -3.174 18.525 1.00 96.69 79 LEU A O 1
ATOM 599 N N . ALA A 1 80 ? -4.966 -4.969 17.477 1.00 97.19 80 ALA A N 1
ATOM 600 C CA . ALA A 1 80 ? -6.193 -5.009 18.268 1.00 97.19 80 ALA A CA 1
ATOM 601 C C . ALA A 1 80 ? -5.901 -5.121 19.771 1.00 97.19 80 ALA A C 1
ATOM 603 O O . ALA A 1 80 ? -6.590 -4.513 20.582 1.00 97.19 80 ALA A O 1
ATOM 604 N N . ARG A 1 81 ? -4.856 -5.859 20.164 1.00 96.88 81 ARG A N 1
ATOM 605 C CA . ARG A 1 81 ? -4.443 -5.961 21.572 1.00 96.88 81 ARG A CA 1
ATOM 606 C C . ARG A 1 81 ? -3.791 -4.677 22.077 1.00 96.88 81 ARG A C 1
ATOM 608 O O . ARG A 1 81 ? -4.097 -4.268 23.192 1.00 96.88 81 ARG A O 1
ATOM 615 N N . ALA A 1 82 ? -2.929 -4.050 21.276 1.00 96.88 82 ALA A N 1
ATOM 616 C CA . ALA A 1 82 ? -2.278 -2.789 21.631 1.00 96.88 82 ALA A CA 1
ATOM 617 C C . ALA A 1 82 ? -3.294 -1.649 21.826 1.00 96.88 82 ALA A C 1
ATOM 619 O O . ALA A 1 82 ? -3.182 -0.875 22.773 1.00 96.88 82 ALA A O 1
ATOM 620 N N . GLU A 1 83 ? -4.332 -1.617 20.991 1.00 96.62 83 GLU A N 1
ATOM 621 C CA . GLU A 1 83 ? -5.377 -0.588 20.992 1.00 96.62 83 GLU A CA 1
ATOM 622 C C . GLU A 1 83 ? -6.596 -0.952 21.865 1.00 96.62 83 GLU A C 1
ATOM 624 O O . GLU A 1 83 ? -7.670 -0.367 21.732 1.00 96.62 83 GLU A O 1
ATOM 629 N N . ASN A 1 84 ? -6.472 -1.940 22.763 1.00 96.62 84 ASN A N 1
ATOM 630 C CA . ASN A 1 84 ? -7.558 -2.399 23.645 1.00 96.62 84 ASN A CA 1
ATOM 631 C C . ASN A 1 84 ? -8.877 -2.694 22.903 1.00 96.62 84 ASN A C 1
ATOM 633 O O . ASN A 1 84 ? -9.963 -2.378 23.387 1.00 96.62 84 ASN A O 1
ATOM 637 N N . TRP A 1 85 ? -8.768 -3.313 21.728 1.00 97.19 85 TRP A N 1
ATOM 638 C CA . TRP A 1 85 ? -9.874 -3.703 20.852 1.00 97.19 85 TRP A CA 1
ATOM 639 C C . TRP A 1 85 ? -10.751 -2.543 20.372 1.00 97.19 85 TRP A C 1
ATOM 641 O O . TRP A 1 85 ? -11.921 -2.737 20.035 1.00 97.19 85 TRP A O 1
ATOM 651 N N . ARG A 1 86 ? -10.159 -1.349 20.297 1.00 97.50 86 ARG A N 1
ATOM 652 C CA . ARG A 1 86 ? -10.712 -0.171 19.639 1.00 97.50 86 ARG A CA 1
ATOM 653 C C . ARG A 1 86 ? -9.837 0.176 18.434 1.00 97.50 86 ARG A C 1
ATOM 655 O O . ARG A 1 86 ? -8.802 0.810 18.576 1.00 97.50 86 ARG A O 1
ATOM 662 N N . ILE A 1 87 ? -10.251 -0.253 17.247 1.00 97.31 87 ILE A N 1
ATOM 663 C CA . ILE A 1 87 ? -9.469 -0.109 16.009 1.00 97.31 87 ILE A CA 1
ATOM 664 C C . ILE A 1 87 ? -10.331 0.434 14.873 1.00 97.31 87 ILE A C 1
ATOM 666 O O . ILE A 1 87 ? -11.553 0.284 14.888 1.00 97.31 87 ILE A O 1
ATOM 670 N N . THR A 1 88 ? -9.694 1.010 13.858 1.00 97.38 88 THR A N 1
ATOM 671 C CA . THR A 1 88 ? -10.326 1.222 12.555 1.00 97.38 88 THR A CA 1
ATOM 672 C C . THR A 1 88 ? -10.022 0.030 11.654 1.00 97.38 88 THR A C 1
ATOM 674 O O . THR A 1 88 ? -8.890 -0.448 11.579 1.00 97.38 88 THR A O 1
ATOM 677 N N . THR A 1 89 ? -11.040 -0.450 10.950 1.00 96.88 89 THR A N 1
ATOM 678 C CA . THR A 1 89 ? -10.939 -1.541 9.978 1.00 96.88 89 THR A CA 1
ATOM 679 C C . THR A 1 89 ? -11.281 -1.042 8.587 1.00 96.88 89 THR A C 1
ATOM 681 O O . THR A 1 89 ? -12.179 -0.217 8.426 1.00 96.88 89 THR A O 1
ATOM 684 N N . PHE A 1 90 ? -10.560 -1.530 7.584 1.00 96.56 90 PHE A N 1
ATOM 685 C CA . PHE A 1 90 ? -10.719 -1.117 6.197 1.00 96.56 90 PHE A CA 1
ATOM 686 C C . PHE A 1 90 ? -11.241 -2.285 5.369 1.00 96.56 90 PHE A C 1
ATOM 688 O O . PHE A 1 90 ? -10.605 -3.338 5.300 1.00 96.56 90 PHE A O 1
ATOM 695 N N . PHE A 1 91 ? -12.400 -2.097 4.744 1.00 94.94 91 PHE A N 1
ATOM 696 C CA . PHE A 1 91 ? -13.096 -3.133 3.993 1.00 94.94 91 PHE A CA 1
ATOM 697 C C . PHE A 1 91 ? -13.245 -2.772 2.522 1.00 94.94 91 PHE A C 1
ATOM 699 O O . PHE A 1 91 ? -13.765 -1.709 2.179 1.00 94.94 91 PHE A O 1
ATOM 706 N N . ARG A 1 92 ? -12.877 -3.714 1.655 1.00 93.12 92 ARG A N 1
ATOM 707 C CA . ARG A 1 92 ? -13.194 -3.707 0.229 1.00 93.12 92 ARG A CA 1
ATOM 708 C C . ARG A 1 92 ? -14.250 -4.773 -0.029 1.00 93.12 92 ARG A C 1
ATOM 710 O O . ARG A 1 92 ? -13.944 -5.955 -0.148 1.00 93.12 92 ARG A O 1
ATOM 717 N N . ARG A 1 93 ? -15.517 -4.362 -0.116 1.00 89.38 93 ARG A N 1
ATOM 718 C CA . ARG A 1 93 ? -16.664 -5.293 -0.154 1.00 89.38 93 ARG A CA 1
ATOM 719 C C . ARG A 1 93 ? -16.629 -6.245 1.058 1.00 89.38 93 ARG A C 1
ATOM 721 O O . ARG A 1 93 ? -16.792 -5.777 2.177 1.00 89.38 93 ARG A O 1
ATOM 728 N N . GLU A 1 94 ? -16.412 -7.542 0.846 1.00 91.75 94 GLU A N 1
ATOM 729 C CA . GLU A 1 94 ? -16.361 -8.582 1.890 1.00 91.75 94 GLU A CA 1
ATOM 730 C C . GLU A 1 94 ? -14.923 -8.944 2.307 1.00 91.75 94 GLU A C 1
ATOM 732 O O . GLU A 1 94 ? -14.689 -9.950 2.972 1.00 91.75 94 GLU A O 1
ATOM 737 N N . GLU A 1 95 ? -13.942 -8.142 1.907 1.00 95.00 95 GLU A N 1
ATOM 738 C CA . GLU A 1 95 ? -12.531 -8.354 2.209 1.00 95.00 95 GLU A CA 1
ATOM 739 C C . GLU A 1 95 ? -12.057 -7.332 3.248 1.00 95.00 95 GLU A C 1
ATOM 741 O O . GLU A 1 95 ? -12.176 -6.125 3.027 1.00 95.00 95 GLU A O 1
ATOM 746 N N . LEU A 1 96 ? -11.496 -7.797 4.366 1.00 96.38 96 LEU A N 1
ATOM 747 C CA . LEU A 1 96 ? -10.740 -6.947 5.285 1.00 96.38 96 LEU A CA 1
ATOM 748 C C . LEU A 1 96 ? -9.344 -6.732 4.686 1.00 96.38 96 LEU A C 1
ATOM 750 O O . LEU A 1 96 ? -8.516 -7.644 4.692 1.00 96.38 96 LEU A O 1
ATOM 754 N N . VAL A 1 97 ? -9.094 -5.526 4.181 1.00 96.25 97 VAL A N 1
ATOM 755 C CA . VAL A 1 97 ? -7.853 -5.167 3.468 1.00 96.25 97 VAL A CA 1
ATOM 756 C C . VAL A 1 97 ? -6.828 -4.467 4.355 1.00 96.25 97 VAL A C 1
ATOM 758 O O . VAL A 1 97 ? -5.666 -4.349 3.982 1.00 96.25 97 VAL A O 1
ATOM 761 N N . GLY A 1 98 ? -7.231 -4.013 5.541 1.00 96.69 98 GLY A N 1
ATOM 762 C CA . GLY A 1 98 ? -6.319 -3.356 6.465 1.00 96.69 98 GLY A CA 1
ATOM 763 C C . GLY A 1 98 ? -6.946 -3.041 7.814 1.00 96.69 98 GLY A C 1
ATOM 764 O O . GLY A 1 98 ? -8.166 -3.073 7.994 1.00 96.69 98 GLY A O 1
ATOM 765 N N . VAL A 1 99 ? -6.078 -2.729 8.767 1.00 97.31 99 VAL A N 1
ATOM 766 C CA . VAL A 1 99 ? -6.425 -2.336 10.132 1.00 97.31 99 VAL A CA 1
ATOM 767 C C . VAL A 1 99 ? -5.490 -1.220 10.581 1.00 97.31 99 VAL A C 1
ATOM 769 O O . VAL A 1 99 ? -4.316 -1.198 10.211 1.00 97.31 99 VAL A O 1
ATOM 772 N N . ALA A 1 100 ? -5.998 -0.293 11.380 1.00 97.00 100 ALA A N 1
ATOM 773 C CA . ALA A 1 100 ? -5.225 0.828 11.898 1.00 97.00 100 ALA A CA 1
ATOM 774 C C . ALA A 1 100 ? -5.747 1.262 13.281 1.00 97.00 100 ALA A C 1
ATOM 776 O O . ALA A 1 100 ? -6.846 0.854 13.676 1.00 97.00 100 ALA A O 1
ATOM 777 N N . PRO A 1 101 ? -4.977 2.062 14.043 1.00 95.75 101 PRO A N 1
ATOM 778 C CA . PRO A 1 101 ? -5.469 2.669 15.277 1.00 95.75 101 PRO A CA 1
ATOM 779 C C . PRO A 1 101 ? -6.793 3.407 15.055 1.00 95.75 101 PRO A C 1
ATOM 781 O O . PRO A 1 101 ? -7.061 3.903 13.956 1.00 95.75 101 PRO A O 1
ATOM 784 N N . ALA A 1 102 ? -7.631 3.485 16.086 1.00 94.75 102 ALA A N 1
ATOM 785 C CA . ALA A 1 102 ? -8.925 4.152 15.970 1.00 94.75 102 ALA A CA 1
ATOM 786 C C . ALA A 1 102 ? -8.798 5.615 15.516 1.00 94.75 102 ALA A C 1
ATOM 788 O O . ALA A 1 102 ? -7.852 6.316 15.874 1.00 94.75 102 ALA A O 1
ATOM 789 N N . GLY A 1 103 ? -9.756 6.065 14.704 1.00 93.81 103 GLY A N 1
ATOM 790 C CA . GLY A 1 103 ? -9.726 7.379 14.057 1.00 93.81 103 GLY A CA 1
ATOM 791 C C . GLY A 1 103 ? -8.805 7.480 12.834 1.00 93.81 103 GLY A C 1
ATOM 792 O O . GLY A 1 103 ? -8.738 8.540 12.220 1.00 93.81 103 GLY A O 1
ATOM 793 N N . SER A 1 104 ? -8.110 6.405 12.444 1.00 95.69 104 SER A N 1
ATOM 794 C CA . SER A 1 104 ? -7.291 6.415 11.226 1.00 95.69 104 SER A CA 1
ATOM 795 C C . SER A 1 104 ? -8.146 6.463 9.960 1.00 95.69 104 SER A C 1
ATOM 797 O O . SER A 1 104 ? -9.155 5.767 9.856 1.00 95.69 104 SER A O 1
ATOM 799 N N . HIS A 1 105 ? -7.685 7.220 8.967 1.00 94.69 105 HIS A N 1
ATOM 800 C CA . HIS A 1 105 ? -8.304 7.303 7.644 1.00 94.69 105 HIS A CA 1
ATOM 801 C C . HIS A 1 105 ? -7.683 6.287 6.668 1.00 94.69 105 HIS A C 1
ATOM 803 O O . HIS A 1 105 ? -6.481 6.014 6.782 1.00 94.69 105 HIS A O 1
ATOM 809 N N . PRO A 1 106 ? -8.467 5.734 5.720 1.00 96.50 106 PRO A N 1
ATOM 810 C CA . PRO A 1 106 ? -7.952 4.914 4.631 1.00 96.50 106 PRO A CA 1
ATOM 811 C C . PRO A 1 106 ? -7.197 5.791 3.628 1.00 96.50 106 PRO A C 1
ATOM 813 O O . PRO A 1 106 ? -7.732 6.777 3.122 1.00 96.50 106 PRO A O 1
ATOM 816 N N . LEU A 1 107 ? -5.960 5.416 3.324 1.00 97.25 107 LEU A N 1
ATOM 817 C CA . LEU A 1 107 ? -5.091 6.135 2.400 1.00 97.25 107 LEU A CA 1
ATOM 818 C C . LEU A 1 107 ? -4.857 5.334 1.119 1.00 97.25 107 LEU A C 1
ATOM 820 O O . LEU A 1 107 ? -4.794 4.101 1.131 1.00 97.25 107 LEU A O 1
ATOM 824 N N . GLY A 1 108 ? -4.694 6.058 0.018 1.00 97.25 108 GLY A N 1
ATOM 825 C CA . GLY A 1 108 ? -4.320 5.542 -1.290 1.00 97.25 108 GLY A CA 1
ATOM 826 C C . GLY A 1 108 ? -2.938 6.032 -1.702 1.00 97.25 108 GLY A C 1
ATOM 827 O O . GLY A 1 108 ? -2.552 7.157 -1.384 1.00 97.25 108 GLY A O 1
ATOM 828 N N . TYR A 1 109 ? -2.203 5.201 -2.437 1.00 98.12 109 TYR A N 1
ATOM 829 C CA . TYR A 1 109 ? -0.942 5.582 -3.067 1.00 98.12 109 TYR A CA 1
ATOM 830 C C . TYR A 1 109 ? -1.091 5.589 -4.590 1.00 98.12 109 TYR A C 1
ATOM 832 O O . TYR A 1 109 ? -1.188 4.536 -5.220 1.00 98.12 109 TYR A O 1
ATOM 840 N N . ALA A 1 110 ? -1.125 6.777 -5.189 1.00 97.44 110 ALA A N 1
ATOM 841 C CA . ALA A 1 110 ? -1.167 6.938 -6.638 1.00 97.44 110 ALA A CA 1
ATOM 842 C C . ALA A 1 110 ? 0.243 7.191 -7.183 1.00 97.44 110 ALA A C 1
ATOM 844 O O . ALA A 1 110 ? 1.000 7.982 -6.624 1.00 97.44 110 ALA A O 1
ATOM 845 N N . VAL A 1 111 ? 0.605 6.517 -8.273 1.00 98.12 111 VAL A N 1
ATOM 846 C CA . VAL A 1 111 ? 1.968 6.520 -8.813 1.00 98.12 111 VAL A CA 1
ATOM 847 C C . VAL A 1 111 ? 1.954 6.691 -10.323 1.00 98.12 111 VAL A C 1
ATOM 849 O O . VAL A 1 111 ? 1.325 5.903 -11.024 1.00 98.12 111 VAL A O 1
ATOM 852 N N . ASP A 1 112 ? 2.738 7.643 -10.824 1.00 97.38 112 ASP A N 1
ATOM 853 C CA . ASP A 1 112 ? 3.128 7.723 -12.233 1.00 97.38 112 ASP A CA 1
ATOM 854 C C . ASP A 1 112 ? 4.545 7.162 -12.417 1.00 97.38 112 ASP A C 1
ATOM 856 O O . ASP A 1 112 ? 5.554 7.795 -12.087 1.00 97.38 112 ASP A O 1
ATOM 860 N N . LEU A 1 113 ? 4.617 5.930 -12.919 1.00 97.12 113 LEU A N 1
ATOM 861 C CA . LEU A 1 113 ? 5.838 5.198 -13.222 1.00 97.12 113 LEU A CA 1
ATOM 862 C C . LEU A 1 113 ? 6.341 5.561 -14.626 1.00 97.12 113 LEU A C 1
ATOM 864 O O . LEU A 1 113 ? 6.185 4.825 -15.611 1.00 97.12 113 LEU A O 1
ATOM 868 N N . GLY A 1 114 ? 7.006 6.708 -14.702 1.00 94.25 114 GLY A N 1
ATOM 869 C CA . GLY A 1 114 ? 7.701 7.159 -15.896 1.00 94.25 114 GLY A CA 1
ATOM 870 C C . GLY A 1 114 ? 9.016 6.414 -16.150 1.00 94.25 114 GLY A C 1
ATOM 871 O O . GLY A 1 114 ? 9.613 5.761 -15.292 1.00 94.25 114 GLY A O 1
ATOM 872 N N . THR A 1 115 ? 9.526 6.540 -17.377 1.00 91.69 115 THR A N 1
ATOM 873 C CA . THR A 1 115 ? 10.818 5.943 -17.766 1.00 91.69 115 THR A CA 1
ATOM 874 C C . THR A 1 115 ? 11.994 6.677 -17.114 1.00 91.69 115 THR A C 1
ATOM 876 O O . THR A 1 115 ? 12.980 6.047 -16.747 1.00 91.69 115 THR A O 1
ATOM 879 N N . THR A 1 116 ? 11.904 7.990 -16.914 1.00 90.56 116 THR A N 1
ATOM 880 C CA . THR A 1 116 ? 12.992 8.787 -16.312 1.00 90.56 116 THR A CA 1
ATOM 881 C C . THR A 1 116 ? 12.719 9.145 -14.857 1.00 90.56 116 THR A C 1
ATOM 883 O O . THR A 1 116 ? 13.649 9.218 -14.057 1.00 90.56 116 THR A O 1
ATOM 886 N N . LYS A 1 117 ? 11.453 9.369 -14.509 1.00 92.31 117 LYS A N 1
ATOM 887 C CA . LYS A 1 117 ? 11.016 9.825 -13.190 1.00 92.31 117 LYS A CA 1
ATOM 888 C C . LYS A 1 117 ? 9.849 8.975 -12.716 1.00 92.31 117 LYS A C 1
ATOM 890 O O . LYS A 1 117 ? 9.097 8.474 -13.544 1.00 92.31 117 LYS A O 1
ATOM 895 N N . VAL A 1 118 ? 9.719 8.852 -11.407 1.00 95.62 118 VAL A N 1
ATOM 896 C CA . VAL A 1 118 ? 8.559 8.274 -10.735 1.00 95.62 118 VAL A CA 1
ATOM 897 C C . VAL A 1 118 ? 7.964 9.367 -9.866 1.00 95.62 118 VAL A C 1
ATOM 899 O O . VAL A 1 118 ? 8.702 9.971 -9.090 1.00 95.62 118 VAL A O 1
ATOM 902 N N . ALA A 1 119 ? 6.674 9.642 -10.016 1.00 96.62 119 ALA A N 1
ATOM 903 C CA . ALA A 1 119 ? 5.937 10.541 -9.133 1.00 96.62 119 ALA A CA 1
ATOM 904 C C . ALA A 1 119 ? 4.972 9.727 -8.272 1.00 96.62 119 ALA A C 1
ATOM 906 O O . ALA A 1 119 ? 4.398 8.749 -8.747 1.00 96.62 119 ALA A O 1
ATOM 907 N N . GLY A 1 120 ? 4.821 10.117 -7.012 1.00 97.50 120 GLY A N 1
ATOM 908 C CA . GLY A 1 120 ? 3.960 9.454 -6.045 1.00 97.50 120 GLY A CA 1
ATOM 909 C C . GLY A 1 120 ? 3.122 10.468 -5.281 1.00 97.50 120 GLY A C 1
ATOM 910 O O . GLY A 1 120 ? 3.613 11.544 -4.942 1.00 97.50 120 GLY A O 1
ATOM 911 N N . TYR A 1 121 ? 1.881 10.094 -4.998 1.00 97.62 121 TYR A N 1
ATOM 912 C CA . TYR A 1 121 ? 0.886 10.913 -4.321 1.00 97.62 121 TYR A CA 1
ATOM 913 C C . TYR A 1 121 ? 0.214 10.072 -3.245 1.00 97.62 121 TYR A C 1
ATOM 915 O O . TYR A 1 121 ? -0.269 8.971 -3.522 1.00 97.62 121 TYR A O 1
ATOM 923 N N . LEU A 1 122 ? 0.197 10.581 -2.021 1.00 98.25 122 LEU A N 1
ATOM 924 C CA . LEU A 1 122 ? -0.543 9.994 -0.916 1.00 98.25 122 LEU A CA 1
ATOM 925 C C . LEU A 1 122 ? -1.880 10.721 -0.795 1.00 98.25 122 LEU A C 1
ATOM 927 O O . LEU A 1 122 ? -1.904 11.943 -0.681 1.00 98.25 122 LEU A O 1
ATOM 931 N N . VAL A 1 123 ? -2.979 9.975 -0.828 1.00 96.00 123 VAL A N 1
ATOM 932 C CA . VAL A 1 123 ? -4.339 10.522 -0.922 1.00 96.00 123 VAL A CA 1
ATOM 933 C C . VAL A 1 123 ? -5.189 9.979 0.221 1.00 96.00 123 VAL A C 1
ATOM 935 O O . VAL A 1 123 ? -5.147 8.782 0.494 1.00 96.00 123 VAL A O 1
ATOM 938 N N . ASP A 1 124 ? -5.980 10.823 0.877 1.00 94.94 124 ASP A N 1
ATOM 939 C CA . ASP A 1 124 ? -7.049 10.373 1.773 1.00 94.94 124 ASP A CA 1
ATOM 940 C C . ASP A 1 124 ? -8.239 9.900 0.936 1.00 94.94 124 ASP A C 1
ATOM 942 O O . ASP A 1 124 ? -8.904 10.688 0.265 1.00 94.94 124 ASP A O 1
ATOM 946 N N . LEU A 1 125 ? -8.531 8.600 0.981 1.00 94.12 125 LEU A N 1
ATOM 947 C CA . LEU A 1 125 ? -9.607 8.000 0.189 1.00 94.12 125 LEU A CA 1
ATOM 948 C C . LEU A 1 125 ? -10.998 8.435 0.663 1.00 94.12 125 LEU A C 1
ATOM 950 O O . LEU A 1 125 ? -11.962 8.289 -0.077 1.00 94.12 125 LEU A O 1
ATOM 954 N N . SER A 1 126 ? -11.122 8.974 1.875 1.00 90.62 126 SER A N 1
ATOM 955 C CA . SER A 1 126 ? -12.397 9.468 2.412 1.00 90.62 126 SER A CA 1
ATOM 956 C C . SER A 1 126 ? -12.790 10.811 1.804 1.00 90.62 126 SER A C 1
ATOM 958 O O . SER A 1 126 ? -13.975 11.110 1.679 1.00 90.62 126 SER A O 1
ATOM 960 N N . THR A 1 127 ? -11.795 11.636 1.474 1.00 90.00 127 THR A N 1
ATOM 961 C CA . THR A 1 127 ? -11.985 13.030 1.045 1.00 90.00 127 THR A CA 1
ATOM 962 C C . THR A 1 127 ? -11.523 13.285 -0.385 1.00 90.00 127 THR A C 1
ATOM 964 O O . THR A 1 127 ? -11.886 14.305 -0.961 1.00 90.00 127 THR A O 1
ATOM 967 N N . GLY A 1 128 ? -10.734 12.378 -0.966 1.00 89.19 128 GLY A N 1
ATOM 968 C CA . GLY A 1 128 ? -10.036 12.589 -2.234 1.00 89.19 128 GLY A CA 1
ATOM 969 C C . GLY A 1 128 ? -8.866 13.572 -2.125 1.00 89.19 128 GLY A C 1
ATOM 970 O O . GLY A 1 128 ? -8.222 13.856 -3.131 1.00 89.19 128 GLY A O 1
ATOM 971 N N . GLY A 1 129 ? -8.586 14.095 -0.927 1.00 90.75 129 GLY A N 1
ATOM 972 C CA . GLY A 1 129 ? -7.555 15.097 -0.702 1.00 90.75 129 GLY A CA 1
ATOM 973 C C . GLY A 1 129 ? -6.152 14.506 -0.775 1.00 90.75 129 GLY A C 1
ATOM 974 O O . GLY A 1 129 ? -5.867 13.463 -0.184 1.00 90.75 129 GLY A O 1
ATOM 975 N N . GLU A 1 130 ? -5.253 15.194 -1.470 1.00 94.12 130 GLU A N 1
ATOM 976 C CA . GLU A 1 130 ? -3.833 14.863 -1.452 1.00 94.12 130 GLU A CA 1
ATOM 977 C C . GLU A 1 130 ? -3.199 15.298 -0.122 1.00 94.12 130 GLU A C 1
ATOM 979 O O . GLU A 1 130 ? -3.311 16.453 0.288 1.00 94.12 130 GLU A O 1
ATOM 984 N N . LEU A 1 131 ? -2.523 14.365 0.547 1.00 95.38 131 LEU A N 1
ATOM 985 C CA . LEU A 1 131 ? -1.839 14.590 1.821 1.00 95.38 131 LEU A CA 1
ATOM 986 C C . LEU A 1 131 ? -0.350 14.893 1.646 1.00 95.38 131 LEU A C 1
ATOM 988 O O . LEU A 1 131 ? 0.218 15.645 2.431 1.00 95.38 131 LEU A O 1
ATOM 992 N N . ALA A 1 132 ? 0.283 14.279 0.646 1.00 96.12 132 ALA A N 1
ATOM 993 C CA . ALA A 1 132 ? 1.689 14.480 0.315 1.00 96.12 132 ALA A CA 1
ATOM 994 C C . ALA A 1 132 ? 1.957 14.084 -1.143 1.00 96.12 132 ALA A C 1
ATOM 996 O O . ALA A 1 132 ? 1.316 13.175 -1.681 1.00 96.12 132 ALA A O 1
ATOM 997 N N . ARG A 1 133 ? 2.961 14.710 -1.764 1.00 96.81 133 ARG A N 1
ATOM 998 C CA . ARG A 1 133 ? 3.451 14.359 -3.105 1.00 96.81 133 ARG A CA 1
ATOM 999 C C . ARG A 1 133 ? 4.968 14.367 -3.151 1.00 96.81 133 ARG A C 1
ATOM 1001 O O . ARG A 1 133 ? 5.618 15.184 -2.510 1.00 96.81 133 ARG A O 1
ATOM 1008 N N . GLY A 1 134 ? 5.539 13.510 -3.983 1.00 94.75 134 GLY A N 1
ATOM 1009 C CA . GLY A 1 134 ? 6.984 13.413 -4.137 1.00 94.75 134 GLY A CA 1
ATOM 1010 C C . GLY A 1 134 ? 7.375 12.798 -5.467 1.00 94.75 134 GLY A C 1
ATOM 1011 O O . GLY A 1 134 ? 6.543 12.281 -6.215 1.00 94.75 134 GLY A O 1
ATOM 1012 N N . GLY A 1 135 ? 8.663 12.863 -5.782 1.00 94.69 135 GLY A N 1
ATOM 1013 C CA . GLY A 1 135 ? 9.169 12.270 -7.006 1.00 94.69 135 GLY A CA 1
ATOM 1014 C C . GLY A 1 135 ? 10.646 11.936 -6.934 1.00 94.69 135 GLY A C 1
ATOM 1015 O O . GLY A 1 135 ? 11.444 12.672 -6.360 1.00 94.69 135 GLY A O 1
ATOM 1016 N N . VAL A 1 136 ? 11.003 10.826 -7.568 1.00 94.56 136 VAL A N 1
ATOM 1017 C CA . VAL A 1 136 ? 12.367 10.299 -7.624 1.00 94.56 136 VAL A CA 1
ATOM 1018 C C . VAL A 1 136 ? 12.767 10.020 -9.068 1.00 94.56 136 VAL A C 1
ATOM 1020 O O . VAL A 1 136 ? 11.928 9.884 -9.962 1.00 94.56 136 VAL A O 1
ATOM 1023 N N . LEU A 1 137 ? 14.071 9.930 -9.327 1.00 93.75 137 LEU A N 1
ATOM 1024 C CA . LEU A 1 137 ? 14.542 9.383 -10.597 1.00 93.75 137 LEU A CA 1
ATOM 1025 C C . LEU A 1 137 ? 14.218 7.891 -10.655 1.00 93.75 137 LEU A C 1
ATOM 1027 O O . LEU A 1 137 ? 14.372 7.174 -9.668 1.00 93.75 137 LEU A O 1
ATOM 1031 N N . ASN A 1 138 ? 13.815 7.410 -11.829 1.00 92.69 138 ASN A N 1
ATOM 1032 C CA . ASN A 1 138 ? 13.643 5.982 -12.041 1.00 92.69 138 ASN A CA 1
ATOM 1033 C C . ASN A 1 138 ? 15.019 5.303 -11.945 1.00 92.69 138 A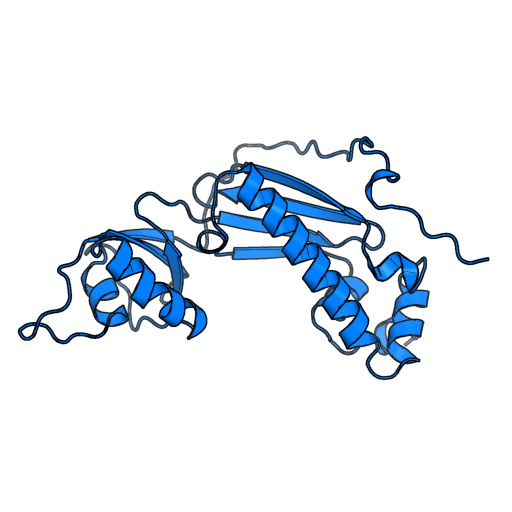SN A C 1
ATOM 1035 O O . ASN A 1 138 ? 15.891 5.512 -12.794 1.00 92.69 138 ASN A O 1
ATOM 1039 N N . ALA A 1 139 ? 15.201 4.471 -10.918 1.00 90.19 139 ALA A N 1
ATOM 1040 C CA . ALA A 1 139 ? 16.476 3.835 -10.607 1.00 90.19 139 ALA A CA 1
ATOM 1041 C C . ALA A 1 139 ? 17.002 2.926 -11.741 1.00 90.19 139 ALA A C 1
ATOM 1043 O O . ALA A 1 139 ? 18.200 2.654 -11.819 1.00 90.19 139 ALA A O 1
ATOM 1044 N N . GLN A 1 140 ? 16.144 2.519 -12.683 1.00 91.88 140 GLN A N 1
ATOM 1045 C CA . GLN A 1 140 ? 16.536 1.746 -13.863 1.00 91.88 140 GLN A CA 1
ATOM 1046 C C . GLN A 1 140 ? 17.363 2.535 -14.888 1.00 91.88 140 GLN A C 1
ATOM 1048 O O . GLN A 1 140 ? 17.888 1.929 -15.822 1.00 91.88 140 GLN A O 1
ATOM 1053 N N . ILE A 1 141 ? 17.502 3.860 -14.749 1.00 89.19 141 ILE A N 1
ATOM 1054 C CA . ILE A 1 141 ? 18.245 4.703 -15.702 1.00 89.19 141 ILE A CA 1
ATOM 1055 C C . ILE A 1 141 ? 19.691 4.227 -15.923 1.00 89.19 141 ILE A C 1
ATOM 1057 O O . ILE A 1 141 ? 20.209 4.318 -17.031 1.00 89.19 141 ILE A O 1
ATOM 1061 N N . GLY A 1 142 ? 20.320 3.628 -14.904 1.00 87.75 142 GLY A N 1
ATOM 1062 C CA . GLY A 1 142 ? 21.668 3.053 -15.010 1.00 87.75 142 GLY A CA 1
ATOM 1063 C C . GLY A 1 142 ? 21.771 1.796 -15.887 1.00 87.75 142 GLY A C 1
ATOM 1064 O O . GLY A 1 142 ? 22.877 1.351 -16.183 1.00 87.75 142 GLY A O 1
ATOM 1065 N N . TYR A 1 143 ? 20.639 1.228 -16.307 1.00 88.81 143 TYR A N 1
ATOM 1066 C CA . TYR A 1 143 ? 20.539 -0.025 -17.066 1.00 88.81 143 TYR A CA 1
ATOM 1067 C C . TYR A 1 143 ? 19.961 0.175 -18.474 1.00 88.81 143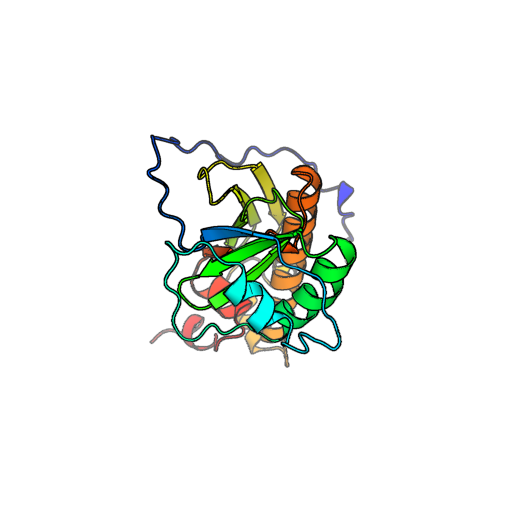 TYR A C 1
ATOM 1069 O O . TYR A 1 143 ? 19.731 -0.793 -19.200 1.00 88.81 143 TYR A O 1
ATOM 1077 N N . GLY A 1 144 ? 19.740 1.431 -18.862 1.00 86.56 144 GLY A N 1
ATOM 1078 C CA . GLY A 1 144 ? 19.310 1.838 -20.193 1.00 86.56 144 GLY A CA 1
ATOM 1079 C C . GLY A 1 144 ? 18.735 3.253 -20.175 1.00 86.56 144 GLY A C 1
ATOM 1080 O O . GLY A 1 144 ? 17.916 3.594 -19.313 1.00 86.56 144 GLY A O 1
ATOM 1081 N N . GLU A 1 145 ? 19.164 4.075 -21.130 1.00 81.56 145 GLU A N 1
ATOM 1082 C CA . GLU A 1 145 ? 18.720 5.469 -21.257 1.00 81.56 145 GLU A CA 1
ATOM 1083 C C . GLU A 1 145 ? 17.255 5.565 -21.703 1.00 81.56 145 GLU A C 1
ATOM 1085 O O . GLU A 1 145 ? 16.548 6.495 -21.322 1.00 81.56 145 GLU A O 1
ATOM 1090 N N . ASP A 1 146 ? 16.776 4.558 -22.436 1.00 88.06 146 ASP A N 1
ATOM 1091 C CA . ASP A 1 146 ? 15.413 4.466 -22.948 1.00 88.06 146 ASP A CA 1
ATOM 1092 C C . ASP A 1 146 ? 14.760 3.108 -22.637 1.00 88.06 146 ASP A C 1
ATOM 1094 O O . ASP A 1 146 ? 15.349 2.202 -22.042 1.00 88.06 146 ASP A O 1
ATOM 1098 N N . VAL A 1 147 ? 13.502 2.962 -23.047 1.00 89.69 147 VAL A N 1
ATOM 1099 C CA . VAL A 1 147 ? 12.738 1.729 -22.847 1.00 89.69 147 VAL A CA 1
ATOM 1100 C C . VAL A 1 147 ? 13.391 0.536 -23.558 1.00 89.69 147 VAL A C 1
ATOM 1102 O O . VAL A 1 147 ? 13.534 -0.523 -22.953 1.00 89.69 147 VAL A O 1
ATOM 1105 N N . ILE A 1 148 ? 13.815 0.678 -24.817 1.00 91.44 148 ILE A N 1
ATOM 1106 C CA . ILE A 1 148 ? 14.309 -0.445 -25.631 1.00 91.44 148 ILE A CA 1
ATOM 1107 C C . ILE A 1 148 ? 15.626 -0.997 -25.083 1.00 91.44 148 ILE A C 1
ATOM 1109 O O . ILE A 1 148 ? 15.786 -2.212 -24.958 1.00 91.44 148 ILE A O 1
ATOM 1113 N N . SER A 1 149 ? 16.552 -0.120 -24.709 1.00 91.19 149 SER A N 1
ATOM 1114 C CA . SER A 1 149 ? 17.829 -0.481 -24.091 1.00 91.19 149 SER A CA 1
ATOM 1115 C C . SER A 1 149 ? 17.631 -1.211 -22.759 1.00 91.19 149 SER A C 1
ATOM 1117 O O . SER A 1 149 ? 18.304 -2.215 -22.518 1.00 91.19 149 SER A O 1
ATOM 1119 N N . ARG A 1 150 ? 16.641 -0.814 -21.947 1.00 92.06 150 ARG A N 1
ATOM 1120 C CA . ARG A 1 150 ? 16.281 -1.542 -20.714 1.00 92.06 150 ARG A CA 1
ATOM 1121 C C . ARG A 1 150 ? 15.673 -2.907 -20.981 1.00 92.06 150 ARG A C 1
ATOM 1123 O O . ARG A 1 150 ? 16.039 -3.877 -20.321 1.00 92.06 150 ARG A O 1
ATOM 1130 N N . LEU A 1 151 ? 14.765 -3.008 -21.951 1.00 92.69 151 LEU A N 1
ATOM 1131 C CA . LEU A 1 151 ? 14.190 -4.294 -22.349 1.00 92.69 151 LEU A CA 1
ATOM 1132 C C . LEU A 1 151 ? 15.282 -5.235 -22.876 1.00 92.69 151 LEU A C 1
ATOM 1134 O O . LEU A 1 151 ? 15.309 -6.415 -22.527 1.00 92.69 151 LEU A O 1
ATOM 1138 N N . ALA A 1 152 ? 16.232 -4.705 -23.651 1.00 91.62 152 ALA A N 1
ATOM 1139 C CA . ALA A 1 152 ? 17.390 -5.452 -24.120 1.00 91.62 152 ALA A CA 1
ATOM 1140 C C . ALA A 1 152 ? 18.288 -5.904 -22.958 1.00 91.62 152 ALA A C 1
ATOM 1142 O O . ALA A 1 152 ? 18.710 -7.061 -22.946 1.00 91.62 152 ALA A O 1
ATOM 1143 N N . TYR A 1 153 ? 18.548 -5.042 -21.967 1.00 92.12 153 TYR A N 1
ATOM 1144 C CA . TYR A 1 153 ? 19.269 -5.422 -20.750 1.00 92.12 153 TYR A CA 1
ATOM 1145 C C . TYR A 1 153 ? 18.557 -6.568 -20.021 1.00 92.12 153 TYR A C 1
ATOM 1147 O O . TYR A 1 153 ? 19.167 -7.606 -19.762 1.00 92.12 153 TYR A O 1
ATOM 1155 N N . ALA A 1 154 ? 17.261 -6.419 -19.748 1.00 93.25 154 ALA A N 1
ATOM 1156 C CA . ALA A 1 154 ? 16.476 -7.421 -19.036 1.00 93.25 154 ALA A CA 1
ATOM 1157 C C . ALA A 1 154 ? 16.380 -8.757 -19.785 1.00 93.25 154 ALA A C 1
ATOM 1159 O O . ALA A 1 154 ? 16.278 -9.802 -19.148 1.00 93.25 154 ALA A O 1
ATOM 1160 N N . HIS A 1 155 ? 16.432 -8.734 -21.121 1.00 90.12 155 HIS A N 1
ATOM 1161 C CA . HIS A 1 155 ? 16.425 -9.939 -21.947 1.00 90.12 155 HIS A CA 1
ATOM 1162 C C . HIS A 1 155 ? 17.792 -10.634 -22.022 1.00 90.12 155 HIS A C 1
ATOM 1164 O O . HIS A 1 155 ? 17.854 -11.860 -22.030 1.00 90.12 155 HIS A O 1
ATOM 1170 N N . ARG A 1 156 ? 18.890 -9.869 -22.103 1.00 91.62 156 ARG A N 1
ATOM 1171 C CA . ARG A 1 156 ? 20.250 -10.415 -22.269 1.00 91.62 156 ARG A CA 1
ATOM 1172 C C . ARG A 1 156 ? 20.848 -10.958 -20.977 1.00 91.62 156 ARG A C 1
ATOM 1174 O O . ARG A 1 156 ? 21.722 -11.818 -21.039 1.00 91.62 156 ARG A O 1
ATOM 1181 N N . ASN A 1 157 ? 20.424 -10.436 -19.831 1.00 92.88 157 ASN A N 1
ATOM 1182 C CA . ASN A 1 157 ? 20.983 -10.815 -18.543 1.00 92.88 157 ASN A CA 1
ATOM 1183 C C . ASN A 1 157 ? 20.099 -11.871 -17.871 1.00 92.88 157 ASN A C 1
ATOM 1185 O O . ASN A 1 157 ? 18.897 -11.633 -17.715 1.00 92.88 157 ASN A O 1
ATOM 1189 N N . PRO A 1 158 ? 20.676 -12.999 -17.416 1.00 90.56 158 PRO A N 1
ATOM 1190 C CA . PRO A 1 158 ? 20.004 -13.876 -16.465 1.00 90.56 158 PRO A CA 1
ATOM 1191 C C . PRO A 1 158 ? 19.489 -13.046 -15.282 1.00 90.56 158 PRO A C 1
ATOM 1193 O O . PRO A 1 158 ? 20.206 -12.187 -14.775 1.00 90.56 158 PRO A O 1
ATOM 1196 N N . ASP A 1 159 ? 18.226 -13.240 -14.904 1.00 93.31 159 ASP A N 1
ATOM 1197 C CA . ASP A 1 159 ? 17.518 -12.469 -13.868 1.00 93.31 159 ASP A CA 1
ATOM 1198 C C . ASP A 1 159 ? 17.368 -10.953 -14.109 1.00 93.31 159 ASP A C 1
ATOM 1200 O O . ASP A 1 159 ? 16.825 -10.254 -13.253 1.00 93.31 159 ASP A O 1
ATOM 1204 N N . GLY A 1 160 ? 17.742 -10.426 -15.281 1.00 94.44 160 GLY A N 1
ATOM 1205 C CA . GLY A 1 160 ? 17.707 -8.986 -15.561 1.00 94.44 160 GLY A CA 1
ATOM 1206 C C . GLY A 1 160 ? 16.325 -8.359 -15.353 1.00 94.44 160 GLY A C 1
ATOM 1207 O O . GLY A 1 160 ? 16.215 -7.275 -14.789 1.00 94.44 160 GLY A O 1
ATOM 1208 N N . ARG A 1 161 ? 15.253 -9.070 -15.725 1.00 94.31 161 ARG A N 1
ATOM 1209 C CA . ARG A 1 161 ? 13.870 -8.639 -15.462 1.00 94.31 161 ARG A CA 1
ATOM 1210 C C . ARG A 1 161 ? 13.567 -8.514 -13.966 1.00 94.31 161 ARG A C 1
ATOM 1212 O O . ARG A 1 161 ? 13.035 -7.492 -13.553 1.00 94.31 161 ARG A O 1
ATOM 1219 N N . ARG A 1 162 ? 13.921 -9.525 -13.167 1.00 96.50 162 ARG A N 1
ATOM 1220 C CA . ARG A 1 162 ? 13.701 -9.523 -11.712 1.00 96.50 162 ARG A CA 1
ATOM 1221 C C . ARG A 1 162 ? 14.512 -8.423 -11.037 1.00 96.50 162 ARG A C 1
ATOM 1223 O O . ARG A 1 162 ? 14.013 -7.744 -10.149 1.00 96.50 162 ARG A O 1
ATOM 1230 N N . HIS A 1 163 ? 15.752 -8.230 -11.479 1.00 96.44 163 HIS A N 1
ATOM 1231 C CA . HIS A 1 163 ? 16.617 -7.156 -10.996 1.00 96.44 163 HIS A CA 1
ATOM 1232 C C . HIS A 1 163 ? 15.992 -5.780 -11.247 1.00 96.44 163 HIS A C 1
ATOM 1234 O O . HIS A 1 163 ? 15.810 -5.000 -10.317 1.00 96.44 163 HIS A O 1
ATOM 1240 N N . LEU A 1 164 ? 15.572 -5.514 -12.487 1.00 96.00 164 LEU A N 1
ATOM 1241 C CA . LEU A 1 164 ? 14.903 -4.265 -12.847 1.00 96.00 164 LEU A CA 1
ATOM 1242 C C . LEU A 1 164 ? 13.569 -4.060 -12.111 1.00 96.00 164 LEU A C 1
ATOM 1244 O O . LEU A 1 164 ? 13.245 -2.920 -11.774 1.00 96.00 164 LEU A O 1
ATOM 1248 N N . ALA A 1 165 ? 12.811 -5.129 -11.855 1.00 97.06 165 ALA A N 1
ATOM 1249 C CA . ALA A 1 165 ? 11.573 -5.077 -11.080 1.00 97.06 165 ALA A CA 1
ATOM 1250 C C . ALA A 1 165 ? 11.832 -4.677 -9.623 1.00 97.06 165 ALA A C 1
ATOM 1252 O O . ALA A 1 165 ? 11.209 -3.739 -9.129 1.00 97.06 165 ALA A O 1
ATOM 1253 N N . ARG A 1 166 ? 12.808 -5.323 -8.965 1.00 97.06 166 ARG A N 1
ATOM 1254 C CA . ARG A 1 166 ? 13.208 -4.998 -7.587 1.00 97.06 166 ARG A CA 1
ATOM 1255 C C . ARG A 1 166 ? 13.613 -3.542 -7.439 1.00 97.06 166 ARG A C 1
ATOM 1257 O O . ARG A 1 166 ? 13.144 -2.888 -6.523 1.00 97.06 166 ARG A O 1
ATOM 1264 N N . MET A 1 167 ? 14.388 -3.010 -8.382 1.00 95.69 167 MET A N 1
ATOM 1265 C CA . MET A 1 167 ? 14.781 -1.599 -8.349 1.00 95.69 167 MET A CA 1
ATOM 1266 C C . MET A 1 167 ? 13.583 -0.640 -8.383 1.00 95.69 167 MET A C 1
ATOM 1268 O O . MET A 1 167 ? 13.596 0.380 -7.692 1.00 95.69 167 MET A O 1
ATOM 1272 N N . ILE A 1 168 ? 12.545 -0.951 -9.173 1.00 95.81 168 ILE A N 1
ATOM 1273 C CA . ILE A 1 168 ? 11.305 -0.163 -9.156 1.00 95.81 168 ILE A CA 1
ATOM 1274 C C . ILE A 1 168 ? 10.619 -0.329 -7.799 1.00 95.81 168 ILE A C 1
ATOM 1276 O O . ILE A 1 168 ? 10.282 0.668 -7.174 1.00 95.81 168 ILE A O 1
ATOM 1280 N N . GLN A 1 169 ? 10.426 -1.564 -7.332 1.00 97.12 169 GLN A N 1
ATOM 1281 C CA . GLN A 1 169 ? 9.724 -1.852 -6.077 1.00 97.12 169 GLN A CA 1
ATOM 1282 C C . GLN A 1 169 ? 10.397 -1.183 -4.869 1.00 97.12 169 GLN A C 1
ATOM 1284 O O . GLN A 1 169 ? 9.710 -0.621 -4.023 1.00 97.12 169 GLN A O 1
ATOM 1289 N N . GLU A 1 170 ? 11.726 -1.194 -4.798 1.00 96.94 170 GLU A N 1
ATOM 1290 C CA . GLU A 1 170 ? 12.509 -0.487 -3.780 1.00 96.94 170 GLU A CA 1
ATOM 1291 C C . GLU A 1 170 ? 12.274 1.024 -3.866 1.00 96.94 170 GLU A C 1
ATOM 1293 O O . GLU A 1 170 ? 11.918 1.638 -2.865 1.00 96.94 170 GLU A O 1
ATOM 1298 N N . SER A 1 171 ? 12.349 1.604 -5.069 1.00 95.25 171 SER A N 1
ATOM 1299 C CA . SER A 1 171 ? 12.104 3.040 -5.278 1.00 95.25 171 SER A CA 1
ATOM 1300 C C . SER A 1 171 ? 10.683 3.457 -4.876 1.00 95.25 171 SER A C 1
ATOM 1302 O O . SER A 1 171 ? 10.499 4.500 -4.254 1.00 95.25 171 SER A O 1
ATOM 1304 N N . LEU A 1 172 ? 9.676 2.641 -5.205 1.00 97.62 172 LEU A N 1
ATOM 1305 C CA . LEU A 1 172 ? 8.281 2.873 -4.821 1.00 97.62 172 LEU A CA 1
ATOM 1306 C C . LEU A 1 172 ? 8.090 2.774 -3.308 1.00 97.62 172 LEU A C 1
ATOM 1308 O O . LEU A 1 172 ? 7.395 3.593 -2.715 1.00 97.62 172 LEU A O 1
ATOM 1312 N N . ASN A 1 173 ? 8.722 1.788 -2.671 1.00 97.56 173 ASN A N 1
ATOM 1313 C CA . ASN A 1 173 ? 8.631 1.612 -1.229 1.00 97.56 173 ASN A CA 1
ATOM 1314 C C . ASN A 1 173 ? 9.343 2.729 -0.463 1.00 97.56 173 ASN A C 1
ATOM 1316 O O . ASN A 1 173 ? 8.812 3.167 0.558 1.00 97.56 173 ASN A O 1
ATOM 1320 N N . GLU A 1 174 ? 10.508 3.184 -0.930 1.00 97.56 174 GLU A N 1
ATOM 1321 C CA . GLU A 1 174 ? 11.223 4.336 -0.370 1.00 97.56 174 GLU A CA 1
ATOM 1322 C C . GLU A 1 174 ? 10.366 5.598 -0.472 1.00 97.56 174 GLU A C 1
ATOM 1324 O O . GLU A 1 174 ? 10.057 6.195 0.559 1.00 97.56 174 GLU A O 1
ATOM 1329 N N . LEU A 1 175 ? 9.883 5.924 -1.678 1.00 97.62 175 LEU A N 1
ATOM 1330 C CA . LEU A 1 175 ? 9.035 7.094 -1.907 1.00 97.62 175 LEU A CA 1
ATOM 1331 C C . LEU A 1 175 ? 7.759 7.041 -1.059 1.00 97.62 175 LEU A C 1
ATOM 1333 O O . LEU A 1 175 ? 7.432 8.010 -0.386 1.00 97.62 175 LEU A O 1
ATOM 1337 N N . LEU A 1 176 ? 7.062 5.900 -1.012 1.00 98.50 176 LEU A N 1
ATOM 1338 C CA . LEU A 1 176 ? 5.897 5.744 -0.138 1.00 98.50 176 LEU A CA 1
ATOM 1339 C C . LEU A 1 176 ? 6.246 6.008 1.332 1.00 98.50 176 LEU A C 1
ATOM 1341 O O . LEU A 1 176 ? 5.450 6.609 2.043 1.00 98.50 176 LEU A O 1
ATOM 1345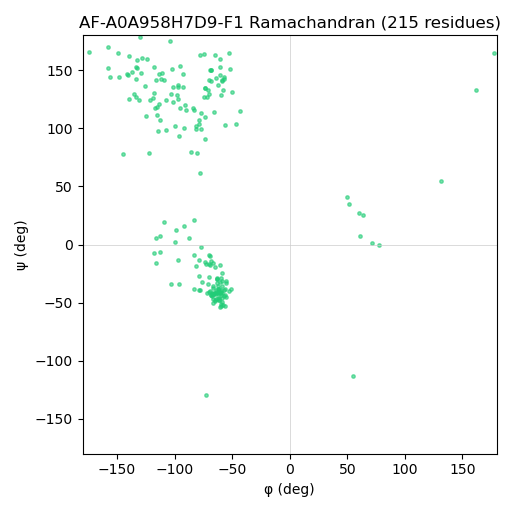 N N . GLY A 1 177 ? 7.423 5.562 1.783 1.00 98.19 177 GLY A N 1
ATOM 1346 C CA . GLY A 1 177 ? 7.911 5.772 3.146 1.00 98.19 177 GLY A CA 1
ATOM 1347 C C . GLY A 1 177 ? 8.112 7.241 3.496 1.00 98.19 177 GLY A C 1
ATOM 1348 O O . GLY A 1 177 ? 7.740 7.656 4.590 1.00 98.19 177 GLY A O 1
ATOM 1349 N N . GLU A 1 178 ? 8.664 8.012 2.564 1.00 98.06 178 GLU A N 1
ATOM 1350 C CA . GLU A 1 178 ? 8.831 9.460 2.701 1.00 98.06 178 GLU A CA 1
ATOM 1351 C C . GLU A 1 178 ? 7.468 10.158 2.796 1.00 98.06 178 GLU A C 1
ATOM 1353 O O . GLU A 1 178 ? 7.239 10.926 3.728 1.00 98.06 178 GLU A O 1
ATOM 1358 N N . LEU A 1 179 ? 6.528 9.813 1.907 1.00 98.12 179 LEU A N 1
ATOM 1359 C CA . LEU A 1 179 ? 5.203 10.440 1.859 1.00 98.12 179 LEU A CA 1
ATOM 1360 C C . LEU A 1 179 ? 4.350 10.146 3.097 1.00 98.12 179 LEU A C 1
ATOM 1362 O O . LEU A 1 179 ? 3.707 11.050 3.627 1.00 98.12 179 LEU A O 1
ATOM 1366 N N . VAL A 1 180 ? 4.339 8.900 3.591 1.00 97.94 180 VAL A N 1
ATOM 1367 C CA . VAL A 1 180 ? 3.593 8.584 4.825 1.00 97.94 180 VAL A CA 1
ATOM 1368 C C . VAL A 1 180 ? 4.206 9.266 6.043 1.00 97.94 180 VAL A C 1
ATOM 1370 O O . VAL A 1 180 ? 3.464 9.710 6.914 1.00 97.94 180 VAL A O 1
ATOM 1373 N N . ALA A 1 181 ? 5.536 9.397 6.096 1.00 97.62 181 ALA A N 1
ATOM 1374 C CA . ALA A 1 181 ? 6.207 10.110 7.177 1.00 97.62 181 ALA A CA 1
ATOM 1375 C C . ALA A 1 181 ? 5.892 11.615 7.147 1.00 97.62 181 ALA A C 1
ATOM 1377 O O . ALA A 1 181 ? 5.601 12.190 8.194 1.00 97.62 181 ALA A O 1
ATOM 1378 N N . GLU A 1 182 ? 5.898 12.235 5.963 1.00 97.31 182 GLU A N 1
ATOM 1379 C CA . GLU A 1 182 ? 5.529 13.643 5.769 1.00 97.31 182 GLU A CA 1
ATOM 1380 C C . GLU A 1 182 ? 4.083 13.922 6.202 1.00 97.31 182 GLU A C 1
ATOM 1382 O O . GLU A 1 182 ? 3.822 14.902 6.898 1.00 97.31 182 GLU A O 1
ATOM 1387 N N . ALA A 1 183 ? 3.159 13.017 5.872 1.00 96.38 183 ALA A N 1
ATOM 1388 C CA . ALA A 1 183 ? 1.752 13.127 6.248 1.00 96.38 183 ALA A CA 1
ATOM 1389 C C . ALA A 1 183 ? 1.454 12.752 7.716 1.00 96.38 183 ALA A C 1
ATOM 1391 O O . ALA A 1 183 ? 0.299 12.813 8.137 1.00 96.38 183 ALA A O 1
ATOM 1392 N N . GLY A 1 184 ? 2.453 12.325 8.502 1.00 95.94 184 GLY A N 1
ATOM 1393 C CA . GLY A 1 184 ? 2.241 11.836 9.871 1.00 95.94 184 GLY A CA 1
ATOM 1394 C C . GLY A 1 184 ? 1.384 10.564 9.945 1.00 95.94 184 GLY A C 1
ATOM 1395 O O . GLY A 1 184 ? 0.735 10.312 10.960 1.00 95.94 184 GLY A O 1
ATOM 1396 N N . ALA A 1 185 ? 1.364 9.780 8.868 1.00 95.62 185 ALA A N 1
ATOM 1397 C CA . ALA A 1 185 ? 0.583 8.561 8.720 1.00 95.62 185 ALA A CA 1
ATOM 1398 C C . ALA A 1 185 ? 1.457 7.303 8.852 1.00 95.62 185 ALA A C 1
ATOM 1400 O O . ALA A 1 185 ? 2.685 7.346 8.946 1.00 95.62 185 ALA A O 1
ATOM 1401 N N . THR A 1 186 ? 0.811 6.141 8.834 1.00 93.31 186 THR A N 1
ATOM 1402 C CA . THR A 1 186 ? 1.470 4.832 8.886 1.00 93.31 186 THR A CA 1
ATOM 1403 C C . THR A 1 186 ? 1.197 4.023 7.622 1.00 93.31 186 THR A C 1
ATOM 1405 O O . THR A 1 186 ? 0.156 4.165 6.983 1.00 93.31 186 THR A O 1
ATOM 1408 N N . ARG A 1 187 ? 2.116 3.117 7.260 1.00 92.94 187 ARG A N 1
ATOM 1409 C CA . ARG A 1 187 ? 1.948 2.252 6.077 1.00 92.94 187 ARG A CA 1
ATOM 1410 C C . ARG A 1 187 ? 0.705 1.363 6.149 1.00 92.94 187 ARG A C 1
ATOM 1412 O O . ARG A 1 187 ? 0.143 1.061 5.108 1.00 92.94 187 ARG A O 1
ATOM 1419 N N . SER A 1 188 ? 0.257 0.980 7.346 1.00 90.62 188 SER A N 1
ATOM 1420 C CA . SER A 1 188 ? -0.961 0.179 7.540 1.00 90.62 188 SER A CA 1
ATOM 1421 C C . SER A 1 188 ? -2.244 0.924 7.160 1.00 90.62 188 SER A C 1
ATOM 1423 O O . SER A 1 188 ? -3.284 0.298 6.978 1.00 90.62 188 SER A O 1
ATOM 1425 N N . GLN A 1 189 ? -2.186 2.254 7.027 1.00 95.81 189 GLN A N 1
ATOM 1426 C CA . GLN A 1 189 ? -3.297 3.050 6.508 1.00 95.81 189 GLN A CA 1
ATOM 1427 C C . GLN A 1 189 ? -3.364 3.045 4.978 1.00 95.81 189 GLN A C 1
ATOM 1429 O O . GLN A 1 189 ? -4.412 3.375 4.432 1.00 95.81 189 GLN A O 1
ATOM 1434 N N . VAL A 1 190 ? -2.282 2.681 4.280 1.00 96.88 190 VAL A N 1
ATOM 1435 C CA . VAL A 1 190 ? -2.243 2.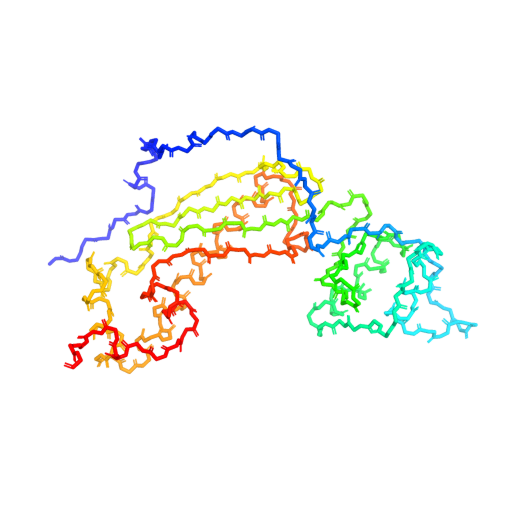626 2.813 1.00 96.88 190 VAL A CA 1
ATOM 1436 C C . VAL A 1 190 ? -2.865 1.310 2.362 1.00 96.88 190 VAL A C 1
ATOM 1438 O O . VAL A 1 190 ? -2.231 0.259 2.410 1.00 96.88 190 VAL A O 1
ATOM 1441 N N . VAL A 1 191 ? -4.129 1.376 1.958 1.00 96.12 191 VAL A N 1
ATOM 1442 C CA . VAL A 1 191 ? -4.981 0.206 1.677 1.00 96.12 191 VAL A CA 1
ATOM 1443 C C . VAL A 1 191 ? -5.347 0.056 0.208 1.00 96.12 191 VAL A C 1
ATOM 1445 O O . VAL A 1 191 ? -5.949 -0.946 -0.180 1.00 96.12 191 VAL A O 1
ATOM 1448 N N . ASP A 1 192 ? -4.977 1.035 -0.611 1.00 95.06 192 ASP A N 1
ATOM 1449 C CA . ASP A 1 192 ? -5.133 0.970 -2.055 1.00 95.06 192 ASP A CA 1
ATOM 1450 C C . ASP A 1 192 ? -3.927 1.596 -2.760 1.00 95.06 192 ASP A C 1
ATOM 1452 O O . ASP A 1 192 ? -3.312 2.542 -2.260 1.00 95.06 192 ASP A O 1
ATOM 1456 N N . VAL A 1 193 ? -3.568 1.052 -3.920 1.00 95.81 193 VAL A N 1
ATOM 1457 C CA . VAL A 1 193 ? -2.430 1.522 -4.715 1.00 95.81 193 VAL A CA 1
ATOM 1458 C C . VAL A 1 193 ? -2.811 1.513 -6.188 1.00 95.81 193 VAL A C 1
ATOM 1460 O O . VAL A 1 193 ? -3.174 0.476 -6.741 1.00 95.81 193 VAL A O 1
ATOM 1463 N N . CYS A 1 194 ? -2.661 2.658 -6.850 1.00 96.38 194 CYS A N 1
ATOM 1464 C CA . CYS A 1 194 ? -2.866 2.795 -8.286 1.00 96.38 194 CYS A CA 1
ATOM 1465 C C . CYS A 1 194 ? -1.551 3.200 -8.950 1.00 96.38 194 CYS A C 1
ATOM 1467 O O . CYS A 1 194 ? -1.020 4.273 -8.679 1.00 96.38 194 CYS A O 1
ATOM 1469 N N . ILE A 1 195 ? -1.023 2.347 -9.829 1.00 97.94 195 ILE A N 1
ATOM 1470 C CA . ILE A 1 195 ? 0.218 2.618 -10.560 1.00 97.94 195 ILE A CA 1
ATOM 1471 C C . ILE A 1 195 ? -0.103 2.718 -12.043 1.00 97.94 195 ILE A C 1
ATOM 1473 O O . ILE A 1 195 ? -0.527 1.743 -12.665 1.00 97.94 195 ILE A O 1
ATOM 1477 N N . VAL A 1 196 ? 0.148 3.889 -12.619 1.00 97.38 196 VAL A N 1
ATOM 1478 C CA . VAL A 1 196 ? 0.111 4.116 -14.061 1.00 97.38 196 VAL A CA 1
ATOM 1479 C C . VAL A 1 196 ? 1.530 4.150 -14.607 1.00 97.38 196 VAL A C 1
ATOM 1481 O O . VAL A 1 196 ? 2.482 4.476 -13.910 1.00 97.38 196 VAL A O 1
ATOM 1484 N N . GLY A 1 197 ? 1.697 3.769 -15.863 1.00 95.38 197 GLY A N 1
ATOM 1485 C CA . GLY A 1 197 ? 2.988 3.783 -16.534 1.00 95.38 197 GLY A CA 1
ATOM 1486 C C . GLY A 1 197 ? 2.844 3.228 -17.939 1.00 95.38 197 GLY A C 1
ATOM 1487 O O . GLY A 1 197 ? 1.844 2.587 -18.274 1.00 95.38 197 GLY A O 1
ATOM 1488 N N . ASN A 1 198 ? 3.844 3.452 -18.788 1.00 94.75 198 ASN A N 1
ATOM 1489 C CA . ASN A 1 198 ? 3.817 2.857 -20.122 1.00 94.75 198 ASN A CA 1
ATOM 1490 C C . ASN A 1 198 ? 3.900 1.317 -20.057 1.00 94.75 198 ASN A C 1
ATOM 1492 O O . ASN A 1 198 ? 4.307 0.730 -19.049 1.00 94.75 198 ASN A O 1
ATOM 1496 N N . THR A 1 199 ? 3.538 0.650 -21.155 1.00 95.75 199 THR A N 1
ATOM 1497 C CA . THR A 1 199 ? 3.465 -0.817 -21.237 1.00 95.75 199 THR A CA 1
ATOM 1498 C C . THR A 1 199 ? 4.758 -1.502 -20.799 1.00 95.75 199 THR A C 1
ATOM 1500 O O . THR A 1 199 ? 4.718 -2.505 -20.097 1.00 95.75 199 THR A O 1
ATOM 1503 N N . ALA A 1 200 ? 5.923 -0.966 -21.162 1.00 94.62 200 ALA A N 1
ATOM 1504 C CA . ALA A 1 200 ? 7.188 -1.579 -20.778 1.00 94.62 200 ALA A CA 1
ATOM 1505 C C . ALA A 1 200 ? 7.469 -1.452 -19.275 1.00 94.62 200 ALA A C 1
ATOM 1507 O O . ALA A 1 200 ? 7.917 -2.416 -18.659 1.00 94.62 200 ALA A O 1
ATOM 1508 N N . MET A 1 201 ? 7.185 -0.293 -18.676 1.00 95.38 201 MET A N 1
ATOM 1509 C CA . MET A 1 201 ? 7.404 -0.071 -17.244 1.00 95.38 201 MET A CA 1
ATOM 1510 C C . MET A 1 201 ? 6.487 -0.940 -16.386 1.00 95.38 201 MET A C 1
ATOM 1512 O O . MET A 1 201 ? 6.954 -1.564 -15.435 1.00 95.38 201 MET A O 1
ATOM 1516 N N . THR A 1 202 ? 5.211 -1.052 -16.762 1.00 96.56 202 THR A N 1
ATOM 1517 C CA . THR A 1 202 ? 4.248 -1.924 -16.071 1.00 96.56 202 THR A CA 1
ATOM 1518 C C . THR A 1 202 ? 4.651 -3.399 -16.168 1.00 96.56 202 THR A C 1
ATOM 1520 O O . THR A 1 202 ? 4.634 -4.108 -15.164 1.00 96.56 202 THR A O 1
ATOM 1523 N N . HIS A 1 203 ? 5.114 -3.862 -17.337 1.00 96.44 203 HIS A N 1
ATOM 1524 C CA . HIS A 1 203 ? 5.605 -5.237 -17.492 1.00 96.44 203 HIS A CA 1
ATOM 1525 C C . HIS A 1 203 ? 6.883 -5.508 -16.691 1.00 96.44 203 HIS A C 1
ATOM 1527 O O . H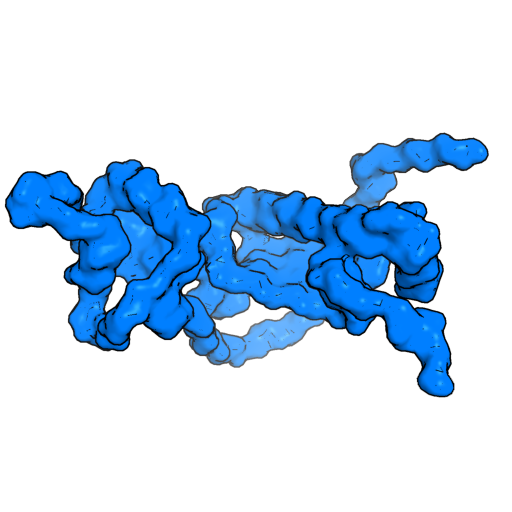IS A 1 203 ? 7.036 -6.607 -16.158 1.00 96.44 203 HIS A O 1
ATOM 1533 N N . LEU A 1 204 ? 7.799 -4.538 -16.599 1.00 95.38 204 LEU A N 1
ATOM 1534 C CA . LEU A 1 204 ? 8.996 -4.675 -15.768 1.00 95.38 204 LEU A CA 1
ATOM 1535 C C . LEU A 1 204 ? 8.637 -4.737 -14.282 1.00 95.38 204 LEU A C 1
ATOM 1537 O O . LEU A 1 204 ? 9.118 -5.639 -13.607 1.00 95.38 204 LEU A O 1
ATOM 1541 N N . LEU A 1 205 ? 7.773 -3.841 -13.792 1.00 96.62 205 LEU A N 1
ATOM 1542 C CA . LEU A 1 205 ? 7.316 -3.820 -12.396 1.00 96.62 205 LEU A CA 1
ATOM 1543 C C . LEU A 1 205 ? 6.713 -5.165 -11.959 1.00 96.62 205 LEU A C 1
ATOM 1545 O O . LEU A 1 205 ? 7.026 -5.659 -10.877 1.00 96.62 205 LEU A O 1
ATOM 1549 N N . LEU A 1 206 ? 5.863 -5.745 -12.811 1.00 96.19 206 LEU A N 1
ATOM 1550 C CA . LEU A 1 206 ? 5.121 -6.980 -12.542 1.00 96.19 206 LEU A CA 1
ATOM 1551 C C . LEU A 1 206 ? 5.886 -8.258 -12.923 1.00 96.19 206 LEU A C 1
ATOM 1553 O O . LEU A 1 206 ? 5.320 -9.348 -12.896 1.00 96.19 206 LEU A O 1
ATOM 1557 N N . GLU A 1 207 ? 7.150 -8.139 -13.339 1.00 95.56 207 GLU A N 1
ATOM 1558 C CA . GLU A 1 207 ? 7.956 -9.255 -13.844 1.00 95.56 207 GLU A CA 1
ATOM 1559 C C . GLU A 1 207 ? 7.264 -10.067 -14.962 1.00 95.56 207 GLU A C 1
ATOM 1561 O O . GLU A 1 207 ? 7.459 -11.278 -15.096 1.00 95.56 207 GLU A O 1
ATOM 1566 N N . LEU A 1 208 ? 6.490 -9.412 -15.828 1.00 95.38 208 LEU A N 1
ATOM 1567 C CA . LEU A 1 208 ? 5.796 -10.054 -16.948 1.00 95.38 208 LEU A CA 1
ATOM 1568 C C . LEU A 1 208 ? 6.747 -10.347 -18.123 1.00 95.38 208 LEU A C 1
ATOM 1570 O O . LEU A 1 208 ? 7.877 -9.852 -18.163 1.00 95.38 208 LEU A O 1
ATOM 1574 N N . PRO A 1 209 ? 6.379 -11.217 -19.082 1.00 93.31 209 PRO A N 1
ATOM 1575 C CA . PRO A 1 209 ? 7.185 -11.425 -20.283 1.00 93.31 209 PRO A CA 1
ATOM 1576 C C . PRO A 1 209 ? 7.369 -10.114 -21.051 1.00 93.31 209 PRO A C 1
ATOM 1578 O O . PRO A 1 209 ? 6.399 -9.409 -21.288 1.00 93.31 209 PRO A O 1
ATOM 1581 N N . ILE A 1 210 ? 8.595 -9.792 -21.467 1.00 93.44 210 ILE A N 1
ATOM 1582 C CA . ILE A 1 210 ? 8.906 -8.505 -22.118 1.00 93.44 210 ILE A CA 1
ATOM 1583 C C . ILE A 1 210 ? 9.422 -8.626 -23.556 1.00 93.44 210 ILE A C 1
ATOM 1585 O O . ILE A 1 210 ? 9.596 -7.620 -24.239 1.00 93.44 210 ILE A O 1
ATOM 1589 N N . ARG A 1 211 ? 9.694 -9.846 -24.035 1.00 89.31 211 ARG A N 1
ATOM 1590 C CA . ARG A 1 211 ? 10.375 -10.067 -25.322 1.00 89.31 211 ARG A CA 1
ATOM 1591 C C . ARG A 1 211 ? 9.590 -9.471 -26.491 1.00 89.31 211 ARG A C 1
ATOM 1593 O O . ARG A 1 211 ? 10.175 -8.837 -27.360 1.00 89.31 211 ARG A O 1
ATOM 1600 N N . GLN A 1 212 ? 8.276 -9.666 -26.486 1.00 90.56 212 GLN A N 1
ATOM 1601 C CA . GLN A 1 212 ? 7.357 -9.186 -27.515 1.00 90.56 212 GLN A CA 1
ATOM 1602 C C . GLN A 1 212 ? 7.269 -7.655 -27.589 1.00 90.56 212 GLN A C 1
ATOM 1604 O O . GLN A 1 212 ? 6.876 -7.125 -28.617 1.00 90.56 212 GLN A O 1
ATOM 1609 N N . LEU A 1 213 ? 7.669 -6.940 -26.532 1.00 91.12 213 LEU A N 1
ATOM 1610 C CA . LEU A 1 213 ? 7.662 -5.475 -26.513 1.00 91.12 213 LEU A CA 1
ATOM 1611 C C . LEU A 1 213 ? 8.860 -4.865 -27.258 1.00 91.12 213 LEU A C 1
ATOM 1613 O O . LEU A 1 213 ? 8.874 -3.666 -27.513 1.00 91.12 213 LEU A O 1
ATOM 1617 N N . ALA A 1 214 ? 9.872 -5.676 -27.580 1.00 85.88 214 ALA A N 1
ATOM 1618 C CA . ALA A 1 214 ? 11.120 -5.237 -28.201 1.00 85.88 214 ALA A CA 1
ATOM 1619 C C . ALA A 1 214 ? 11.304 -5.752 -29.642 1.00 85.88 214 ALA A C 1
ATOM 1621 O O . ALA A 1 214 ? 12.384 -5.593 -30.209 1.00 85.88 214 ALA A O 1
ATOM 1622 N N . VAL A 1 215 ? 10.289 -6.396 -30.230 1.00 85.00 215 VAL A N 1
ATOM 1623 C CA . VAL A 1 215 ? 10.354 -6.979 -31.580 1.00 85.00 215 VAL A CA 1
ATOM 1624 C C . VAL A 1 215 ? 9.167 -6.533 -32.429 1.00 85.00 215 VAL A C 1
ATOM 1626 O O . VAL A 1 215 ? 8.074 -6.321 -31.910 1.00 85.00 215 VAL A O 1
ATOM 1629 N N . ALA A 1 216 ? 9.394 -6.389 -33.735 1.00 83.44 216 ALA A N 1
ATOM 1630 C CA . ALA A 1 216 ? 8.325 -6.151 -34.698 1.00 83.44 216 ALA A CA 1
ATOM 1631 C C . ALA A 1 216 ? 7.443 -7.411 -34.858 1.00 83.44 216 ALA A C 1
ATOM 1633 O O . ALA A 1 216 ? 7.963 -8.519 -34.675 1.00 83.44 216 ALA A O 1
ATOM 1634 N N . PRO A 1 217 ? 6.143 -7.246 -35.167 1.00 76.88 217 PRO A N 1
ATOM 1635 C CA . PRO A 1 217 ? 5.239 -8.354 -35.473 1.00 76.88 217 PRO A CA 1
ATOM 1636 C C . PRO A 1 217 ? 5.624 -9.094 -36.761 1.00 76.88 217 PRO A C 1
ATOM 1638 O O . PRO A 1 217 ? 6.138 -8.438 -37.698 1.00 76.88 217 PRO A O 1
#

pLDDT: mean 88.58, std 15.16, range [32.97, 98.5]

Solvent-accessible surface area (backbone atoms only — not comparable to full-atom values): 12758 Å² total; per-residue (Å²): 136,89,82,86,80,60,79,84,72,63,73,86,82,74,86,68,92,80,82,72,88,82,62,95,72,85,70,78,53,75,60,46,76,44,74,29,67,43,84,76,82,40,92,93,45,78,66,53,70,68,62,46,52,60,72,28,50,59,89,88,62,85,63,73,82,71,45,62,54,67,76,38,53,67,48,42,60,59,50,35,62,76,46,70,26,37,28,17,37,30,29,44,82,46,31,44,62,30,49,39,60,58,88,58,66,53,23,30,39,40,31,45,42,47,81,65,38,31,39,40,36,35,27,34,45,86,72,64,45,76,64,33,73,52,74,46,70,30,71,57,46,87,55,26,92,48,71,65,49,32,52,50,42,29,68,73,35,88,62,26,38,56,54,54,14,50,45,47,53,50,52,52,52,53,51,50,52,52,37,30,56,74,55,74,52,56,74,56,31,52,63,45,74,48,79,46,53,53,74,67,51,51,30,34,59,68,60,46,93,57,70,74,82,74,51,83,135

Foldseek 3Di:
DDDDDDPPNPDDDDDDVPDDDCPDDDFDFLKDKFWFAFADDDPVHNDDQVVRRVVRGDPVDDADAADEDPVQSVVRPVQCVVQNNTWMFMDRRRYGQFIGRHPFFAWEWEWEQEPFKIKIWIARSVRRDTQDIDMDTQQCCVQDVDLLSLLVSLVVDDCSLVVSLVSNVVVSVVRVVVRCVSSVHDPRSHRYYHYDYDPSRVCSNVVHDCPVVNDDD